Protein AF-A0A7S3YGK2-F1 (afdb_monomer_lite)

Organism: NCBI:txid91324

pLDDT: mean 82.35, std 17.39, range [35.22, 97.69]

InterPro domains:
  IPR025254 CCDC113/CCDC96, coiled-coil [PF13870] (159-250)
  IPR051885 Coiled-coil domain-containing protein involved in ciliogenesis [PTHR15654] (15-249)

Secondary structure (DSSP, 8-state):
----HHHHHHHHHHHHHHHHHHHHHHHHHHHHHHHHHHH--PPPPPP----------S--------SS--HHHHHHHHHHHHHHHHHHHHHHHHHHHHHHHHHHHHHHHHHHHHHHHHHHHHHHIIIIISS-EE--TTS--EE---HHHHHHHHHHHHHHHHHHHHHHHHHHHHHHHHHHHHHHHHHHHHHHHHSS-HHHHHHHHHHHHHHHHHHHHHHHHHHHHHHHHHHHHHHHHHHHHHHHHHHHHHHHT-

Radius of gyration: 48.41 Å; chains: 1; bounding box: 96×120×138 Å

Sequence (254 aa):
MSVTKDDFARYVWENEMLLRENAMLEAYLAREKEISAREGPTEPPPSTSHKSKRPGSRAQRRRAGSTTLTLEKKIFIAEKEIKAQNVHLAEIEEEYQSESINYKAMTGETEVRITEIKREAYEFKRSVLSKGFIWSKGGPATRKVPADAVIKYYDSKIKSKDMLVTKLQARNKVIAAQVAKMESQLNNKNHSEETLSPIDFRQLMIENESFSQTIDAKNKDLLKIKVSTTKMGQMLTDKRQLLVGLQDEAVSLR

Structure (mmCIF, N/CA/C/O backbone):
data_AF-A0A7S3YGK2-F1
#
_entry.id   AF-A0A7S3YGK2-F1
#
loop_
_atom_site.group_PDB
_atom_site.id
_atom_site.type_symbol
_atom_site.label_atom_id
_atom_site.label_alt_id
_atom_site.label_comp_id
_atom_site.label_asym_id
_atom_site.label_entity_id
_atom_site.label_seq_id
_atom_site.pdbx_PDB_ins_code
_atom_site.Cartn_x
_atom_site.Cartn_y
_atom_site.Cartn_z
_atom_site.occupancy
_atom_site.B_iso_or_equiv
_atom_site.auth_seq_id
_atom_site.auth_comp_id
_atom_site.auth_asym_id
_atom_site.auth_atom_id
_atom_site.pdbx_PDB_model_num
ATOM 1 N N . MET A 1 1 ? -6.558 68.993 16.818 1.00 47.91 1 MET A N 1
ATOM 2 C CA . MET A 1 1 ? -6.082 67.804 17.557 1.00 47.91 1 MET A CA 1
ATOM 3 C C . MET A 1 1 ? -4.976 67.168 16.731 1.00 47.91 1 MET A C 1
ATOM 5 O O . MET A 1 1 ? -5.273 66.643 15.668 1.00 47.91 1 MET A O 1
ATOM 9 N N . SER A 1 2 ? -3.711 67.326 17.127 1.00 57.00 2 SER A N 1
ATOM 10 C CA . SER A 1 2 ? -2.576 66.718 16.422 1.00 57.00 2 SER A CA 1
ATOM 11 C C . SER A 1 2 ? -2.455 65.259 16.853 1.00 57.00 2 SER A C 1
ATOM 13 O O . SER A 1 2 ? -2.088 64.996 17.995 1.00 57.00 2 SER A O 1
ATOM 15 N N . VAL A 1 3 ? -2.799 64.330 15.962 1.00 66.69 3 VAL A N 1
ATOM 16 C CA . VAL A 1 3 ? -2.540 62.898 16.157 1.00 66.69 3 VAL A CA 1
ATOM 17 C C . VAL A 1 3 ? -1.030 62.732 16.299 1.00 66.69 3 VAL A C 1
ATOM 19 O O . VAL A 1 3 ? -0.276 63.151 15.416 1.00 66.69 3 VAL A O 1
ATOM 22 N N . THR A 1 4 ? -0.574 62.212 17.436 1.00 82.19 4 THR A N 1
ATOM 23 C CA . THR A 1 4 ? 0.855 61.967 17.644 1.00 82.19 4 THR A CA 1
ATOM 24 C C . THR A 1 4 ? 1.296 60.774 16.789 1.00 82.19 4 THR A C 1
ATOM 26 O O . THR A 1 4 ? 0.473 59.951 16.384 1.00 82.19 4 THR A O 1
ATOM 29 N N . LYS A 1 5 ? 2.592 60.659 16.472 1.00 77.00 5 LYS A N 1
ATOM 30 C CA . LYS A 1 5 ? 3.105 59.498 15.713 1.00 77.00 5 LYS A CA 1
ATOM 31 C C . LYS A 1 5 ?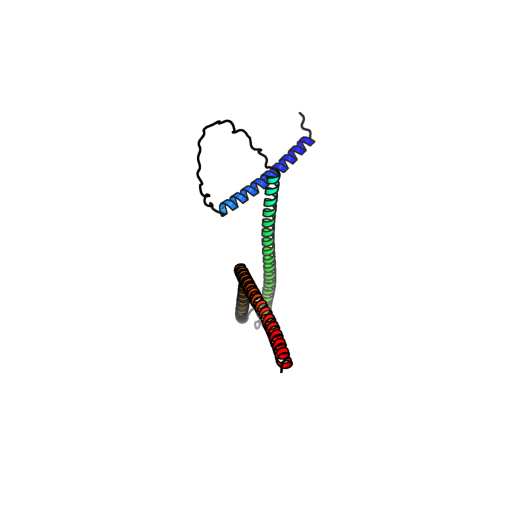 2.764 58.165 16.396 1.00 77.00 5 LYS A C 1
ATOM 33 O O . LYS A 1 5 ? 2.503 57.185 15.703 1.00 77.00 5 LYS A O 1
ATOM 38 N N . ASP A 1 6 ? 2.703 58.164 17.725 1.00 80.56 6 ASP A N 1
ATOM 39 C CA . ASP A 1 6 ? 2.358 56.992 18.530 1.00 80.56 6 ASP A CA 1
ATOM 40 C C . ASP A 1 6 ? 0.876 56.619 18.397 1.00 80.56 6 ASP A C 1
ATOM 42 O O . ASP A 1 6 ? 0.543 55.439 18.291 1.00 80.56 6 ASP A O 1
ATOM 46 N N . ASP A 1 7 ? -0.018 57.609 18.317 1.00 84.12 7 ASP A N 1
ATOM 47 C CA . ASP A 1 7 ? -1.442 57.366 18.061 1.00 84.12 7 ASP A CA 1
ATOM 48 C C . ASP A 1 7 ? -1.658 56.781 16.661 1.00 84.12 7 ASP A C 1
ATOM 50 O O . ASP A 1 7 ? -2.426 55.838 16.490 1.00 84.12 7 ASP A O 1
ATOM 54 N N . PHE A 1 8 ? -0.936 57.286 15.656 1.00 85.06 8 PHE A N 1
ATOM 55 C CA . PHE A 1 8 ? -1.007 56.746 14.298 1.00 85.06 8 PHE A CA 1
ATOM 56 C C . PHE A 1 8 ? -0.547 55.281 14.237 1.00 85.06 8 PHE A C 1
ATOM 58 O O . PHE A 1 8 ? -1.227 54.453 13.634 1.00 85.06 8 PHE A O 1
ATOM 65 N N . ALA A 1 9 ? 0.558 54.938 14.905 1.00 85.75 9 ALA A N 1
ATOM 66 C CA . ALA A 1 9 ? 1.043 53.560 14.977 1.00 85.75 9 ALA A CA 1
ATOM 67 C C . ALA A 1 9 ? 0.029 52.615 15.650 1.00 85.75 9 ALA A C 1
ATOM 69 O O . ALA A 1 9 ? -0.185 51.500 15.171 1.00 85.75 9 ALA A O 1
ATOM 70 N N . ARG A 1 10 ? -0.647 53.072 16.715 1.00 86.94 10 ARG A N 1
ATOM 71 C CA . ARG A 1 10 ? -1.725 52.312 17.372 1.00 86.94 10 ARG A CA 1
ATOM 72 C C . ARG A 1 10 ? -2.899 52.054 16.434 1.00 86.94 10 ARG A C 1
ATOM 74 O O . ARG A 1 10 ? -3.324 50.910 16.315 1.00 86.94 10 ARG A O 1
ATOM 81 N N . TYR A 1 11 ? -3.370 53.073 15.714 1.00 88.81 11 TYR A N 1
ATOM 82 C CA . TYR A 1 11 ? -4.470 52.902 14.761 1.00 88.81 11 TYR A CA 1
ATOM 83 C C . TYR A 1 11 ? -4.118 51.964 13.606 1.00 88.81 11 TYR A C 1
ATOM 85 O O . TYR A 1 11 ? -4.980 51.224 13.134 1.00 88.81 11 TYR A O 1
ATOM 93 N N . VAL A 1 12 ? -2.872 51.979 13.130 1.00 88.88 12 VAL A N 1
ATOM 94 C CA . VAL A 1 12 ? -2.418 51.040 12.092 1.00 88.88 12 VAL A CA 1
ATOM 95 C C . VAL A 1 12 ? -2.470 49.605 12.614 1.00 88.88 12 VAL A C 1
ATOM 97 O O . VAL A 1 12 ? -3.031 48.740 11.945 1.00 88.88 12 VAL A O 1
ATOM 100 N N . TRP A 1 13 ? -1.965 49.365 13.826 1.00 90.50 13 TRP A N 1
ATOM 101 C CA . TRP A 1 13 ? -1.995 48.043 14.450 1.00 90.50 13 TRP A CA 1
ATOM 102 C C . TRP A 1 13 ? -3.425 47.549 14.716 1.00 90.50 13 TRP A C 1
ATOM 104 O O . TRP A 1 13 ? -3.757 46.410 14.396 1.00 90.50 13 TRP A O 1
ATOM 114 N N . GLU A 1 14 ? -4.302 48.408 15.240 1.00 87.94 14 GLU A N 1
ATOM 115 C CA . GLU A 1 14 ? -5.713 48.068 15.464 1.00 87.94 14 GLU A CA 1
ATOM 116 C C . GLU A 1 14 ? -6.435 47.727 14.156 1.00 87.94 14 GLU A C 1
ATOM 118 O O . GLU A 1 14 ? -7.178 46.747 14.101 1.00 87.94 14 GLU A O 1
ATOM 123 N N . ASN A 1 15 ? -6.183 48.483 13.083 1.00 88.06 15 ASN A N 1
ATOM 124 C CA . ASN A 1 15 ? -6.738 48.174 11.766 1.00 88.06 15 ASN A CA 1
ATOM 125 C C . ASN A 1 15 ? -6.218 46.840 11.225 1.00 88.06 15 ASN A C 1
ATOM 127 O O . ASN A 1 15 ? -6.995 46.061 10.681 1.00 88.06 15 ASN A O 1
ATOM 131 N N . GLU A 1 16 ? -4.931 46.542 11.393 1.00 90.69 16 GLU A N 1
ATOM 132 C CA . GLU A 1 16 ? -4.354 45.261 10.978 1.00 90.69 16 GLU A CA 1
ATOM 133 C C . GLU A 1 16 ? -4.982 44.083 11.741 1.00 90.69 16 GLU A C 1
ATOM 135 O O . GLU A 1 16 ? -5.315 43.054 11.150 1.00 90.69 16 GLU A O 1
ATOM 140 N N . MET A 1 17 ? -5.207 44.243 13.046 1.00 84.06 17 MET A N 1
ATOM 141 C CA . MET A 1 17 ? -5.876 43.236 13.870 1.00 84.06 17 MET A CA 1
ATOM 142 C C . MET A 1 17 ? -7.340 43.038 13.468 1.00 84.06 17 MET A C 1
ATOM 144 O O . MET A 1 17 ? -7.786 41.897 13.353 1.00 84.06 17 MET A O 1
ATOM 148 N N . LEU A 1 18 ? -8.071 44.120 13.190 1.00 85.38 18 LEU A N 1
ATOM 149 C CA . LEU A 1 18 ? -9.447 44.049 12.690 1.00 85.38 18 LEU A CA 1
ATOM 150 C C . LEU A 1 18 ? -9.525 43.383 11.313 1.00 85.38 18 LEU A C 1
ATOM 152 O O . LEU A 1 18 ? -10.440 42.604 11.065 1.00 85.38 18 LEU A O 1
ATOM 156 N N . LEU A 1 19 ? -8.560 43.642 10.429 1.00 87.62 19 LEU A N 1
ATOM 157 C CA . LEU A 1 19 ? -8.478 42.975 9.129 1.00 87.62 19 LEU A CA 1
ATOM 158 C C . LEU A 1 19 ? -8.253 41.469 9.283 1.00 87.62 19 LEU A C 1
ATOM 160 O O . LEU A 1 19 ? -8.935 40.688 8.623 1.00 87.62 19 LEU A O 1
ATOM 164 N N . ARG A 1 20 ? -7.350 41.051 10.181 1.00 85.62 20 ARG A N 1
ATOM 165 C CA . ARG A 1 20 ? -7.145 39.627 10.494 1.00 85.62 2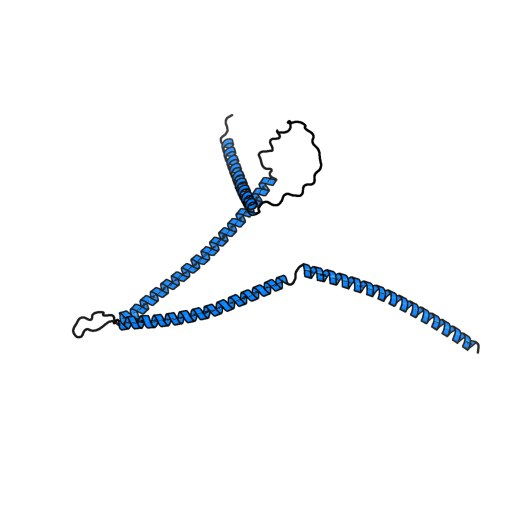0 ARG A CA 1
ATOM 166 C C . ARG A 1 20 ? -8.405 38.978 11.063 1.00 85.62 20 ARG A C 1
ATOM 168 O O . ARG A 1 20 ? -8.750 37.870 10.663 1.00 85.62 20 ARG A O 1
ATOM 175 N N . GLU A 1 21 ? -9.094 39.662 11.973 1.00 84.50 21 GLU A N 1
ATOM 176 C CA . GLU A 1 21 ? -10.343 39.174 12.563 1.00 84.50 21 GLU A CA 1
ATOM 177 C C . GLU A 1 21 ? -11.449 39.025 11.507 1.00 84.50 21 GLU A C 1
ATOM 179 O O . GLU A 1 21 ? -12.113 37.990 11.450 1.00 84.50 21 GLU A O 1
ATOM 184 N N . ASN A 1 22 ? -11.611 40.021 10.633 1.00 87.50 22 ASN A N 1
ATOM 185 C CA . ASN A 1 22 ? -12.587 39.974 9.547 1.00 87.50 22 ASN A CA 1
ATOM 186 C C . ASN A 1 22 ? -12.273 38.848 8.558 1.00 87.50 22 ASN A C 1
ATOM 188 O O . ASN A 1 22 ? -13.175 38.100 8.202 1.00 87.50 22 ASN A O 1
ATOM 192 N N . ALA A 1 23 ? -11.005 38.666 8.179 1.00 87.44 23 ALA A N 1
ATOM 193 C CA . ALA A 1 23 ? -10.595 37.574 7.298 1.00 87.44 23 ALA A CA 1
ATOM 194 C C . ALA A 1 23 ? -10.901 36.194 7.907 1.00 87.44 23 ALA A C 1
ATOM 196 O O . ALA A 1 23 ? -11.393 35.301 7.219 1.00 87.44 23 ALA A O 1
ATOM 197 N N . MET A 1 24 ? -10.663 36.027 9.212 1.00 86.06 24 MET A N 1
ATOM 198 C CA . MET A 1 24 ? -10.992 34.799 9.940 1.00 86.06 24 MET A CA 1
ATOM 199 C C . MET A 1 24 ? -12.504 34.532 9.953 1.00 86.06 24 MET A C 1
ATOM 201 O O . MET A 1 24 ? -12.944 33.410 9.705 1.00 86.06 24 MET A O 1
ATOM 205 N N . LEU A 1 25 ? -13.308 35.566 10.210 1.00 86.00 25 LEU A N 1
ATOM 206 C CA . LEU A 1 25 ? -14.766 35.475 10.181 1.00 86.00 25 LEU A CA 1
ATOM 207 C C . LEU A 1 25 ? -15.290 35.159 8.773 1.00 86.00 25 LEU A C 1
ATOM 209 O O . LEU A 1 25 ? -16.189 34.334 8.625 1.00 86.00 25 LEU A O 1
ATOM 213 N N . GLU A 1 26 ? -14.739 35.788 7.739 1.00 87.62 26 GLU A N 1
ATOM 214 C CA . GLU A 1 26 ? -15.100 35.524 6.345 1.00 87.62 26 GLU A CA 1
ATOM 215 C C . GLU A 1 26 ? -14.786 34.078 5.947 1.00 87.62 26 GLU A C 1
ATOM 217 O O . GLU A 1 26 ? -15.651 33.405 5.383 1.00 87.62 26 GLU A O 1
ATOM 222 N N . ALA A 1 27 ? -13.600 33.568 6.300 1.00 85.44 27 ALA A N 1
ATOM 223 C CA . ALA A 1 27 ? -13.209 32.179 6.053 1.00 85.44 27 ALA A CA 1
ATOM 224 C C . ALA A 1 27 ? -14.141 31.186 6.765 1.00 85.44 27 ALA A C 1
ATOM 226 O O . ALA A 1 27 ? -14.593 30.203 6.171 1.00 85.44 27 ALA A O 1
ATOM 227 N N . TYR A 1 28 ? -14.492 31.479 8.017 1.00 86.50 28 TYR A N 1
ATOM 228 C CA . TYR A 1 28 ? -15.448 30.697 8.788 1.00 86.50 28 TYR A CA 1
ATOM 229 C C . TYR A 1 28 ? -16.832 30.658 8.130 1.00 86.50 28 TYR A C 1
ATOM 231 O O . TYR A 1 28 ? -17.390 29.580 7.922 1.00 86.50 28 TYR A O 1
ATOM 239 N N . LEU A 1 29 ? -17.378 31.822 7.763 1.00 86.94 29 LEU A N 1
ATOM 240 C CA . LEU A 1 29 ? -18.698 31.929 7.137 1.00 86.94 29 LEU A CA 1
ATOM 241 C C . LEU A 1 29 ? -18.732 31.265 5.757 1.00 86.94 29 LEU A C 1
ATOM 243 O O . LEU A 1 29 ? -19.733 30.642 5.404 1.00 86.94 29 LEU A O 1
ATOM 247 N N . ALA A 1 30 ? -17.650 31.369 4.982 1.00 87.06 30 ALA A N 1
ATOM 248 C CA . ALA A 1 30 ? -17.515 30.676 3.706 1.00 87.06 30 ALA A CA 1
ATOM 249 C C . ALA A 1 30 ? -17.580 29.152 3.893 1.00 87.06 30 ALA A C 1
ATOM 251 O O . ALA A 1 30 ? -18.349 28.487 3.195 1.00 87.06 30 ALA A O 1
ATOM 252 N N . ARG A 1 31 ? -16.861 28.613 4.888 1.00 83.50 31 ARG A N 1
ATOM 253 C CA . ARG A 1 31 ? -16.908 27.187 5.242 1.00 83.50 31 ARG A CA 1
ATOM 254 C C . ARG A 1 31 ? -18.280 26.747 5.740 1.00 83.50 31 ARG A C 1
ATOM 256 O O . ARG A 1 31 ? -18.771 25.708 5.319 1.00 83.50 31 ARG A O 1
ATOM 263 N N . GLU A 1 32 ? -18.931 27.521 6.606 1.00 82.81 32 GLU A N 1
ATOM 264 C CA . GLU A 1 32 ? -20.285 27.190 7.071 1.00 82.81 32 GLU A CA 1
ATOM 265 C C . GLU A 1 32 ? -21.307 27.191 5.942 1.00 82.81 32 GLU A C 1
ATOM 267 O O . GLU A 1 32 ? -22.176 26.323 5.893 1.00 82.81 32 GLU A O 1
ATOM 272 N N . LYS A 1 33 ? -21.184 28.134 5.007 1.00 84.25 33 LYS A N 1
ATOM 273 C CA . LYS A 1 33 ? -22.018 28.167 3.810 1.00 84.25 33 LYS A CA 1
ATOM 274 C C . LYS A 1 33 ? -21.792 26.932 2.938 1.00 84.25 33 LYS A C 1
ATOM 276 O O . LYS A 1 33 ? -22.759 26.401 2.401 1.00 84.25 33 LYS A O 1
ATOM 281 N N . GLU A 1 34 ? -20.552 26.463 2.811 1.00 79.44 34 GLU A N 1
ATOM 282 C CA . GLU A 1 34 ? -20.236 25.229 2.084 1.00 79.44 34 GLU A CA 1
ATOM 283 C C . GLU A 1 34 ? -20.804 23.985 2.785 1.00 79.44 34 GLU A C 1
ATOM 285 O O . GLU A 1 34 ? -21.425 23.146 2.134 1.00 79.44 34 GLU A O 1
ATOM 290 N N . ILE A 1 35 ? -20.670 23.890 4.111 1.00 76.56 35 ILE A N 1
ATOM 291 C CA . ILE A 1 35 ? -21.230 22.790 4.913 1.00 76.56 35 ILE A CA 1
ATOM 292 C C . ILE A 1 35 ? -22.761 22.770 4.797 1.00 76.56 35 ILE A C 1
ATOM 294 O O . ILE A 1 35 ? -23.345 21.741 4.468 1.00 76.56 35 ILE A O 1
ATOM 298 N N . SER A 1 36 ? -23.413 23.924 4.961 1.00 74.62 36 SER A N 1
ATOM 299 C CA . SER A 1 36 ? -24.867 24.053 4.819 1.00 74.62 36 SER A CA 1
ATOM 300 C C . SER A 1 36 ? -25.353 23.754 3.396 1.00 74.62 36 SER A C 1
ATOM 302 O O . SER A 1 36 ? -26.460 23.246 3.227 1.00 74.62 36 SER A O 1
ATOM 304 N N . ALA A 1 37 ? -24.542 24.033 2.370 1.00 75.31 37 ALA A N 1
ATOM 305 C CA . ALA A 1 37 ? -24.851 23.667 0.990 1.00 75.31 37 ALA A CA 1
ATOM 306 C C . ALA A 1 37 ? -24.716 22.155 0.733 1.00 75.31 37 ALA A C 1
ATOM 308 O O . ALA A 1 37 ? -25.448 21.621 -0.099 1.00 75.31 37 ALA A O 1
ATOM 309 N N . ARG A 1 38 ? -23.814 21.461 1.445 1.00 68.81 38 ARG A N 1
ATOM 310 C CA . ARG A 1 38 ? -23.649 20.000 1.364 1.00 68.81 38 ARG A CA 1
ATOM 311 C C . ARG A 1 38 ? -24.752 19.226 2.098 1.00 68.81 38 ARG A C 1
ATOM 313 O O . ARG A 1 38 ? -25.081 18.129 1.663 1.00 68.81 38 ARG A O 1
ATOM 320 N N . GLU A 1 39 ? -25.336 19.778 3.163 1.00 62.62 39 GLU A N 1
ATOM 321 C CA . GLU A 1 39 ? -26.336 19.074 3.992 1.00 62.62 39 GLU A CA 1
ATOM 322 C C . GLU A 1 39 ? -27.787 19.126 3.467 1.00 62.62 39 GLU A C 1
ATOM 324 O O . GLU A 1 39 ? -28.631 18.372 3.946 1.00 62.62 39 GLU A O 1
ATOM 329 N N . GLY A 1 40 ? -28.100 19.931 2.444 1.00 50.72 40 GLY A N 1
ATOM 330 C CA . GLY A 1 40 ? -29.462 20.040 1.895 1.00 50.72 40 GLY A CA 1
ATOM 331 C C . GLY A 1 40 ? -30.495 20.617 2.890 1.00 50.72 40 GLY A C 1
ATOM 332 O O . GLY A 1 40 ? -30.215 20.781 4.077 1.00 50.72 40 GLY A O 1
ATOM 333 N N . PRO A 1 41 ? -31.705 21.003 2.439 1.00 53.00 41 PRO A N 1
ATOM 334 C CA . PRO A 1 41 ? -32.703 21.587 3.331 1.00 53.00 41 PRO A CA 1
ATOM 335 C C . PRO A 1 41 ? -33.271 20.510 4.264 1.00 53.00 41 PRO A C 1
ATOM 337 O O . PRO A 1 41 ? -34.028 19.642 3.838 1.00 53.00 41 PRO A O 1
ATOM 340 N N . THR A 1 42 ? -32.925 20.585 5.548 1.00 53.91 42 THR A N 1
ATOM 341 C CA . THR A 1 42 ? -33.598 19.830 6.608 1.00 53.91 42 THR A CA 1
ATOM 342 C C . THR A 1 42 ? -35.038 20.332 6.773 1.00 53.91 42 THR A C 1
ATOM 344 O O . THR A 1 42 ? -35.301 21.537 6.748 1.00 53.91 42 THR A O 1
ATOM 347 N N . GLU A 1 43 ? -35.987 19.393 6.871 1.00 48.41 43 GLU A N 1
ATOM 348 C CA . GLU A 1 43 ? -37.428 19.658 6.967 1.00 48.41 43 GLU A CA 1
ATOM 349 C C . GLU A 1 43 ? -37.781 20.630 8.110 1.00 48.41 43 GLU A C 1
ATOM 351 O O . GLU A 1 43 ? -37.163 20.596 9.180 1.00 48.41 43 GLU A O 1
ATOM 356 N N . PRO A 1 44 ? -38.796 21.496 7.923 1.00 49.38 44 PRO A N 1
ATOM 357 C CA . PRO A 1 44 ? -39.192 22.450 8.947 1.00 49.38 44 PRO A CA 1
ATOM 358 C C . PRO A 1 44 ? -39.797 21.734 10.172 1.00 49.38 44 PRO A C 1
ATOM 360 O O . PRO A 1 44 ? -40.569 20.785 10.014 1.00 49.38 44 PRO A O 1
ATOM 363 N N . PRO A 1 45 ? -39.514 22.206 11.401 1.00 49.22 45 PRO A N 1
ATOM 364 C CA . PRO A 1 45 ? -40.066 21.618 12.618 1.00 49.22 45 PRO A CA 1
ATOM 365 C C . PRO A 1 45 ? -41.597 21.777 12.685 1.00 49.22 45 PRO A C 1
ATOM 367 O O . PRO A 1 45 ? -42.151 22.735 12.130 1.00 49.22 45 PRO A O 1
ATOM 370 N N . PRO A 1 46 ? -42.303 20.868 13.385 1.00 38.28 46 PRO A N 1
ATOM 371 C CA . PRO A 1 46 ? -43.757 20.837 13.395 1.00 38.28 46 PRO A CA 1
ATOM 372 C C . PRO A 1 46 ? -44.333 22.083 14.069 1.00 38.28 46 PRO A C 1
ATOM 374 O O . PRO A 1 46 ? -43.927 22.494 15.158 1.00 38.28 46 PRO A O 1
ATOM 377 N N . SER A 1 47 ? -45.326 22.678 13.408 1.00 43.62 47 SER A N 1
ATOM 378 C CA . SER A 1 47 ? -46.054 23.833 13.917 1.00 43.62 47 SER A CA 1
ATOM 379 C C . SER A 1 47 ? -46.928 23.431 15.107 1.00 43.62 47 SER A C 1
ATOM 381 O O . SER A 1 47 ? -47.842 22.618 14.957 1.00 43.62 47 SER A O 1
ATOM 383 N N . THR A 1 48 ? -46.735 24.067 16.259 1.00 37.94 48 THR A N 1
ATOM 384 C CA . THR A 1 48 ? -47.761 24.132 17.305 1.00 37.94 48 THR A CA 1
ATOM 385 C C . THR A 1 48 ? -48.276 25.560 17.381 1.00 37.94 48 THR A C 1
ATOM 387 O O . THR A 1 48 ? -47.613 26.472 17.874 1.00 37.94 48 THR A O 1
ATOM 390 N N . SER A 1 49 ? -49.466 25.765 16.830 1.00 41.97 49 SER A N 1
ATOM 391 C CA . SER A 1 49 ? -50.220 27.011 16.900 1.00 41.97 49 SER A CA 1
ATOM 392 C C . SER A 1 49 ? -50.596 27.361 18.341 1.00 41.97 49 SER A C 1
ATOM 394 O O . SER A 1 49 ? -51.138 26.492 19.007 1.00 41.97 49 SER A O 1
ATOM 396 N N . HIS A 1 50 ? -50.467 28.628 18.764 1.00 37.12 50 HIS A N 1
ATOM 397 C CA . HIS A 1 50 ? -51.516 29.346 19.513 1.00 37.12 50 HIS A CA 1
ATOM 398 C C . HIS A 1 50 ? -51.307 30.883 19.511 1.00 37.12 50 HIS A C 1
ATOM 400 O O . HIS A 1 50 ? -50.370 31.421 20.084 1.00 37.12 50 HIS A O 1
ATOM 406 N N . LYS A 1 51 ? -52.239 31.560 18.820 1.00 41.12 51 LYS A N 1
ATOM 407 C CA . LYS A 1 51 ? -52.852 32.895 19.022 1.00 41.12 51 LYS A CA 1
ATOM 408 C C . LYS A 1 51 ? -52.123 33.946 19.896 1.00 41.12 51 LYS A C 1
ATOM 410 O O . LYS A 1 51 ? -52.104 33.838 21.111 1.00 41.12 51 LYS A O 1
ATOM 415 N N . SER A 1 52 ? -51.850 35.129 19.333 1.00 35.22 52 SER A N 1
ATOM 416 C CA . SER A 1 52 ? -52.772 36.289 19.388 1.00 35.22 52 SER A CA 1
ATOM 417 C C . SER A 1 52 ? -52.177 37.516 18.677 1.00 35.22 52 SER A C 1
ATOM 419 O O . SER A 1 52 ? -50.987 37.803 18.764 1.00 35.22 52 SER A O 1
ATOM 421 N N . LYS A 1 53 ? -53.023 38.240 17.936 1.00 44.00 53 LYS A N 1
ATOM 422 C CA . LYS A 1 53 ? -52.705 39.536 17.324 1.00 44.00 53 LYS A CA 1
ATOM 423 C C . LYS A 1 53 ? -52.894 40.643 18.366 1.00 44.00 53 LYS A C 1
ATOM 425 O O . LYS A 1 53 ? -53.985 40.759 18.918 1.00 44.00 53 LYS A O 1
ATOM 430 N N . ARG A 1 54 ? -51.904 41.524 18.538 1.00 41.22 54 ARG A N 1
ATOM 431 C CA . ARG A 1 54 ? -52.113 42.916 18.983 1.00 41.22 54 ARG A CA 1
ATOM 432 C C . ARG A 1 54 ? -51.235 43.846 18.133 1.00 41.22 54 ARG A C 1
ATOM 434 O O . ARG A 1 54 ? -50.046 43.567 18.003 1.00 41.22 54 ARG A O 1
ATOM 441 N N . PRO A 1 55 ? -51.785 44.918 17.537 1.00 45.19 55 PRO A N 1
ATOM 442 C CA . PRO A 1 55 ? -51.002 45.911 16.817 1.00 45.19 55 PRO A CA 1
ATOM 443 C C . PRO A 1 55 ? -50.544 46.986 17.810 1.00 45.19 55 PRO A C 1
ATOM 445 O O . PRO A 1 55 ? -51.362 47.574 18.513 1.00 45.19 55 PRO A O 1
ATOM 448 N N . GLY A 1 56 ? -49.242 47.239 17.905 1.00 36.81 56 GLY A N 1
ATOM 449 C CA . GLY A 1 56 ? -48.726 48.229 18.845 1.00 36.81 56 GLY A CA 1
ATOM 450 C C . GLY A 1 56 ? -47.265 48.575 18.594 1.00 36.81 56 GLY A C 1
ATOM 451 O O . GLY A 1 56 ? -46.409 47.705 18.623 1.00 36.81 56 GLY A O 1
ATOM 452 N N . SER A 1 57 ? -47.047 49.862 18.331 1.00 43.16 57 SER A N 1
ATOM 453 C CA . SER A 1 57 ? -45.796 50.628 18.354 1.00 43.16 57 SER A CA 1
ATOM 454 C C . SER A 1 57 ? -44.612 50.154 17.490 1.00 43.16 57 SER A C 1
ATOM 456 O O . SER A 1 57 ? -43.685 49.449 17.881 1.00 43.16 57 SER A O 1
ATOM 458 N N . ARG A 1 58 ? -44.556 50.780 16.311 1.00 45.03 58 ARG A N 1
ATOM 459 C CA . ARG A 1 58 ? -43.363 51.071 15.503 1.00 45.03 58 ARG A CA 1
ATOM 460 C C . ARG A 1 58 ? -42.391 52.002 16.257 1.00 45.03 58 ARG A C 1
ATOM 462 O O . ARG A 1 58 ? -42.089 53.095 15.794 1.00 45.03 58 ARG A O 1
ATOM 469 N N . ALA A 1 59 ? -41.931 51.596 17.437 1.00 44.72 59 ALA A N 1
ATOM 470 C CA . ALA A 1 59 ? -41.043 52.392 18.283 1.00 44.72 59 ALA A CA 1
ATOM 471 C C . ALA A 1 59 ? -40.065 51.520 19.083 1.00 44.72 59 ALA A C 1
ATOM 473 O O . ALA A 1 59 ? -39.784 51.793 20.239 1.00 44.72 59 ALA A O 1
ATOM 474 N N . GLN A 1 60 ? -39.521 50.462 18.477 1.00 46.50 60 GLN A N 1
ATOM 475 C CA . GLN A 1 60 ? -38.365 49.766 19.053 1.00 46.50 60 GLN A CA 1
ATOM 476 C C . GLN A 1 60 ? -37.526 49.090 17.970 1.00 46.50 60 GLN A C 1
ATOM 478 O O . GLN A 1 60 ? -37.226 47.905 18.011 1.00 46.50 60 GLN A O 1
ATOM 483 N N . ARG A 1 61 ? -37.151 49.863 16.949 1.00 44.59 61 ARG A N 1
ATOM 484 C CA . ARG A 1 61 ? -36.240 49.412 15.890 1.00 44.59 61 ARG A CA 1
ATOM 485 C C . ARG A 1 61 ? -34.997 50.295 15.835 1.00 44.59 61 ARG A C 1
ATOM 487 O O . ARG A 1 61 ? -34.584 50.723 14.771 1.00 44.59 61 ARG A O 1
ATOM 494 N N . ARG A 1 62 ? -34.442 50.619 17.008 1.00 46.66 62 ARG A N 1
ATOM 495 C CA . ARG A 1 62 ? -33.117 51.242 17.181 1.00 46.66 62 ARG A CA 1
ATOM 496 C C . ARG A 1 62 ? -32.476 50.768 18.489 1.00 46.66 62 ARG A C 1
ATOM 498 O O . ARG A 1 62 ? -32.164 51.556 19.368 1.00 46.66 62 ARG A O 1
ATOM 505 N N . ARG A 1 63 ? -32.275 49.460 18.622 1.00 45.41 63 ARG A N 1
ATOM 506 C CA . ARG A 1 63 ? -31.044 48.979 19.251 1.00 45.41 63 ARG A CA 1
ATOM 507 C C . ARG A 1 63 ? -30.193 48.511 18.091 1.00 45.41 63 ARG A C 1
ATOM 509 O O . ARG A 1 63 ? -30.442 47.442 17.545 1.00 45.41 63 ARG A O 1
ATOM 516 N N . ALA A 1 64 ? -29.301 49.388 17.638 1.00 43.12 64 ALA A N 1
ATOM 517 C CA . ALA A 1 64 ? -28.162 48.961 16.850 1.00 43.12 64 ALA A CA 1
ATOM 518 C C . ALA A 1 64 ? -27.486 47.876 17.692 1.00 43.12 64 ALA A C 1
ATOM 520 O O . ALA A 1 64 ? -26.929 48.167 18.749 1.00 43.12 64 ALA A O 1
ATOM 521 N N . GLY A 1 65 ? -27.699 46.616 17.312 1.00 47.12 65 GLY A N 1
ATOM 522 C CA . GLY A 1 65 ? -26.935 45.519 17.871 1.00 47.12 65 GLY A CA 1
ATOM 523 C C . GLY A 1 65 ? -25.474 45.863 17.643 1.00 47.12 65 GLY A C 1
ATOM 524 O O . GLY A 1 65 ? -25.124 46.300 16.548 1.00 47.12 65 GLY A O 1
ATOM 525 N N . SER A 1 66 ? -24.675 45.756 18.701 1.00 49.91 66 SER A N 1
ATOM 526 C CA . SER A 1 66 ? -23.220 45.835 18.653 1.00 49.91 66 SER A CA 1
ATOM 527 C C . SER A 1 66 ? -22.712 45.241 17.337 1.00 49.91 66 SER A C 1
ATOM 529 O O . SER A 1 66 ? -22.890 44.048 17.098 1.00 49.91 66 SER A O 1
ATOM 531 N N . THR A 1 67 ? -22.136 46.069 16.465 1.00 60.31 67 THR A N 1
ATOM 532 C CA . THR A 1 67 ? -21.512 45.630 15.204 1.00 60.31 67 THR A CA 1
ATOM 533 C C . THR A 1 67 ? -20.252 44.799 15.452 1.00 60.31 67 THR A C 1
ATOM 535 O O . THR A 1 67 ? -19.654 44.290 14.512 1.00 60.31 67 THR A O 1
ATOM 538 N N . THR A 1 68 ? -19.852 44.650 16.714 1.00 65.19 68 THR A N 1
ATOM 539 C CA . THR A 1 68 ? -18.730 43.841 17.170 1.00 65.19 68 THR A CA 1
ATOM 540 C C . THR A 1 68 ? -19.216 42.548 17.824 1.00 65.19 68 THR A C 1
ATOM 542 O O . THR A 1 68 ? -20.116 42.548 18.672 1.00 65.19 68 THR A O 1
ATOM 545 N N . LEU A 1 69 ? -18.600 41.433 17.419 1.00 73.50 69 LEU A N 1
ATOM 546 C CA . LEU A 1 69 ? -18.768 40.110 18.021 1.00 73.50 69 LEU A CA 1
ATOM 547 C C . LEU A 1 69 ? -18.367 40.132 19.503 1.00 73.50 69 LEU A C 1
ATOM 549 O O . LEU A 1 69 ? -17.400 40.791 19.889 1.00 73.50 69 LEU A O 1
ATOM 553 N N . THR A 1 70 ? -19.097 39.385 20.336 1.00 83.06 70 THR A N 1
ATOM 554 C CA . THR A 1 70 ? -18.711 39.162 21.736 1.00 83.06 70 THR A CA 1
ATOM 555 C C . THR A 1 70 ? -17.420 38.347 21.799 1.00 83.06 70 THR A C 1
ATOM 557 O O . THR A 1 70 ? -17.166 37.525 20.920 1.00 83.06 70 THR A O 1
ATOM 560 N N . LEU A 1 71 ? -16.612 38.548 22.846 1.00 80.31 71 LEU A N 1
ATOM 561 C CA . LEU A 1 71 ? -15.323 37.861 23.010 1.00 80.31 71 LEU A CA 1
ATOM 562 C C . LEU A 1 71 ? -15.463 36.331 22.925 1.00 80.31 71 LEU A C 1
ATOM 564 O O . LEU A 1 71 ? -14.680 35.686 22.240 1.00 80.31 71 LEU A O 1
ATOM 568 N N . GLU A 1 72 ? -16.515 35.771 23.524 1.00 83.69 72 GLU A N 1
ATOM 569 C CA . GLU A 1 72 ? -16.841 34.340 23.440 1.00 83.69 72 GLU A CA 1
ATOM 570 C C . GLU A 1 72 ? -17.038 33.859 21.996 1.00 83.69 72 GLU A C 1
ATOM 572 O O . GLU A 1 72 ? -16.528 32.810 21.615 1.00 83.69 72 GLU A O 1
ATOM 577 N N . LYS A 1 73 ? -17.729 34.646 21.158 1.00 82.75 73 LYS A N 1
ATOM 578 C CA . LYS A 1 73 ? -17.941 34.300 19.745 1.00 82.75 73 LYS A CA 1
ATOM 579 C C . LYS A 1 73 ? -16.646 34.388 18.944 1.00 82.75 73 LYS A C 1
ATOM 581 O O . LYS A 1 73 ? -16.426 33.550 18.079 1.00 82.75 73 LYS A O 1
ATOM 586 N N . LYS A 1 74 ? -15.789 35.370 19.241 1.00 84.56 74 LYS A N 1
ATOM 587 C CA . LYS A 1 74 ? -14.466 35.493 18.608 1.00 84.56 74 LYS A CA 1
ATOM 588 C C . LYS A 1 74 ? -13.584 34.287 18.934 1.00 84.56 74 LYS A C 1
ATOM 590 O O . LYS A 1 74 ? -12.993 33.715 18.027 1.00 84.56 74 LYS A O 1
ATOM 595 N N . ILE A 1 75 ? -13.549 33.873 20.204 1.00 86.75 75 ILE A N 1
ATOM 596 C CA . ILE A 1 75 ? -12.810 32.682 20.651 1.00 86.75 75 ILE A CA 1
ATOM 597 C C . ILE A 1 75 ? -13.352 31.430 19.956 1.00 86.75 75 ILE A C 1
ATOM 599 O O . ILE A 1 75 ? -12.577 30.666 19.394 1.00 86.75 75 ILE A O 1
ATOM 603 N N . PHE A 1 76 ? -14.674 31.259 19.904 1.00 88.31 76 PHE A N 1
ATOM 604 C CA . PHE A 1 76 ? -15.295 30.118 19.231 1.00 88.31 76 PHE A CA 1
ATOM 605 C C . PHE A 1 76 ? -14.948 30.034 17.734 1.00 88.31 76 PHE A C 1
ATOM 607 O O . PHE A 1 76 ? -14.610 28.960 17.233 1.00 88.31 76 PHE A O 1
ATOM 614 N N . ILE A 1 77 ? -15.007 31.163 17.018 1.00 87.88 77 ILE A N 1
ATOM 615 C CA . ILE A 1 77 ? -14.618 31.232 15.602 1.00 87.88 77 ILE A CA 1
ATOM 616 C C . ILE A 1 77 ? -13.136 30.885 15.447 1.00 87.88 77 ILE A C 1
ATOM 618 O O . ILE A 1 77 ? -12.799 30.059 14.602 1.00 87.88 77 ILE A O 1
ATOM 622 N N . ALA A 1 78 ? -12.270 31.451 16.292 1.00 87.81 78 ALA A N 1
ATOM 623 C CA . ALA A 1 78 ? -10.838 31.179 16.261 1.00 87.81 78 ALA A CA 1
ATOM 624 C C . ALA A 1 78 ? -10.524 29.698 16.510 1.00 87.81 78 ALA A C 1
ATOM 626 O O . ALA A 1 78 ? -9.752 29.105 15.766 1.00 87.81 78 ALA A O 1
ATOM 627 N N . GLU A 1 79 ? -11.157 29.063 17.497 1.00 88.88 79 GLU A N 1
ATOM 628 C CA . GLU A 1 79 ? -10.970 27.636 17.772 1.00 88.88 79 GLU A CA 1
ATOM 629 C C . GLU A 1 79 ? -11.421 26.751 16.605 1.00 88.88 79 GLU A C 1
ATOM 631 O O . GLU A 1 79 ? -10.737 25.783 16.261 1.00 88.88 79 GLU A O 1
ATOM 636 N N . LYS A 1 80 ? -12.569 27.060 15.989 1.00 89.38 80 LYS A N 1
ATOM 637 C CA . LYS A 1 80 ? -13.078 26.300 14.838 1.00 89.38 80 LYS A CA 1
ATOM 638 C C . LYS A 1 80 ? -12.195 26.501 13.604 1.00 89.38 80 LYS A C 1
ATOM 640 O O . LYS A 1 80 ? -11.923 25.528 12.904 1.00 89.38 80 LYS A O 1
ATOM 645 N N . GLU A 1 81 ? -11.697 27.712 13.376 1.00 87.81 81 GLU A N 1
ATOM 646 C CA . GLU A 1 81 ? -10.784 28.013 12.273 1.00 87.81 81 GLU A CA 1
ATOM 647 C C . GLU A 1 81 ? -9.409 27.358 12.469 1.00 87.81 81 GLU A C 1
ATOM 649 O O . GLU A 1 81 ? -8.900 26.745 11.538 1.00 87.81 81 GLU A O 1
ATOM 654 N N . ILE A 1 82 ? -8.849 27.376 13.685 1.00 91.50 82 ILE A N 1
ATOM 655 C CA . ILE A 1 82 ? -7.604 26.659 14.013 1.00 91.50 82 ILE A CA 1
ATOM 656 C C . ILE A 1 82 ? -7.767 25.161 13.752 1.00 91.50 82 ILE A C 1
ATOM 658 O O . ILE A 1 82 ? -6.906 24.543 13.131 1.00 91.50 82 ILE A O 1
ATOM 662 N N . LYS A 1 83 ? -8.882 24.560 14.187 1.00 91.31 83 LYS A N 1
ATOM 663 C CA . LYS A 1 83 ? -9.164 23.144 13.911 1.00 91.31 83 LYS A CA 1
ATOM 664 C C . LYS A 1 83 ? -9.241 22.870 12.411 1.00 91.31 83 LYS A C 1
ATOM 666 O O . LYS A 1 83 ? -8.633 21.911 11.951 1.00 91.31 83 LYS A O 1
ATOM 671 N N . ALA A 1 84 ? -9.944 23.712 11.654 1.00 89.25 84 ALA A N 1
ATOM 672 C CA . ALA A 1 84 ? -10.065 23.557 10.207 1.00 89.25 84 ALA A CA 1
ATOM 673 C C . ALA A 1 84 ? -8.711 23.701 9.491 1.00 89.25 84 ALA A C 1
ATOM 675 O O . ALA A 1 84 ? -8.411 22.929 8.585 1.00 89.25 84 ALA A O 1
ATOM 676 N N . GLN A 1 85 ? -7.876 24.650 9.919 1.00 90.50 85 GLN A N 1
ATOM 677 C CA . GLN A 1 85 ? -6.524 24.827 9.390 1.00 90.50 85 GLN A CA 1
ATOM 678 C C . GLN A 1 85 ? -5.619 23.645 9.731 1.00 90.50 85 GLN A C 1
ATOM 680 O O . GLN A 1 85 ? -4.880 23.195 8.866 1.00 90.50 85 GLN A O 1
ATOM 685 N N . ASN A 1 86 ? -5.705 23.101 10.946 1.00 93.75 86 ASN A N 1
ATOM 686 C CA . ASN A 1 86 ? -4.931 21.921 11.332 1.00 93.75 86 ASN A CA 1
ATOM 687 C C . ASN A 1 86 ? -5.305 20.689 10.501 1.00 93.75 86 ASN A C 1
ATOM 689 O O . ASN A 1 86 ? -4.417 19.947 10.097 1.00 93.75 86 ASN A O 1
ATOM 693 N N . VAL A 1 87 ? -6.597 20.484 10.220 1.00 94.12 87 VAL A N 1
ATOM 694 C CA . VAL A 1 87 ? -7.053 19.399 9.334 1.00 94.12 87 VAL A CA 1
ATOM 695 C C . VAL A 1 87 ? -6.503 19.596 7.923 1.00 94.12 87 VAL A C 1
ATOM 697 O O . VAL A 1 87 ? -5.875 18.695 7.389 1.00 94.12 87 VAL A O 1
ATOM 700 N N . HIS A 1 88 ? -6.645 20.796 7.362 1.00 91.50 88 HIS A N 1
ATOM 701 C CA . HIS A 1 88 ? -6.130 21.110 6.029 1.00 91.50 88 HIS A CA 1
ATOM 702 C C . HIS A 1 88 ? -4.597 20.980 5.935 1.00 91.50 88 HIS A C 1
ATOM 704 O O . HIS A 1 88 ? -4.069 20.522 4.928 1.00 91.50 88 HIS A O 1
ATOM 710 N N . LEU A 1 89 ? -3.858 21.359 6.983 1.00 94.75 89 LEU A N 1
ATOM 711 C CA . LEU A 1 89 ? -2.409 21.146 7.048 1.00 94.75 89 LEU A CA 1
ATOM 712 C C . LEU A 1 89 ? -2.053 19.657 7.075 1.00 94.75 89 LEU A C 1
ATOM 714 O O . LEU A 1 89 ? -1.098 19.269 6.411 1.00 94.75 89 LEU A O 1
ATOM 718 N N . ALA A 1 90 ? -2.813 18.841 7.808 1.00 95.25 90 ALA A N 1
ATOM 719 C CA . ALA A 1 90 ? -2.606 17.397 7.848 1.00 95.25 90 ALA A CA 1
ATOM 720 C C . ALA A 1 90 ? -2.893 16.737 6.488 1.00 95.25 90 ALA A C 1
ATOM 722 O O . ALA A 1 90 ? -2.109 15.900 6.053 1.00 95.25 90 ALA A O 1
ATOM 723 N N . GLU A 1 91 ? -3.960 17.150 5.797 1.00 95.69 91 GLU A N 1
ATOM 724 C CA . GLU A 1 91 ? -4.284 16.690 4.436 1.00 95.69 91 GLU A CA 1
ATOM 725 C C . GLU A 1 91 ? -3.147 17.017 3.458 1.00 95.69 91 GLU A C 1
ATOM 727 O O . GLU A 1 91 ? -2.652 16.140 2.754 1.00 95.69 91 GLU A O 1
ATOM 732 N N . ILE A 1 92 ? -2.660 18.260 3.479 1.00 95.94 92 ILE A N 1
ATOM 733 C CA . ILE A 1 92 ? -1.524 18.688 2.656 1.00 95.94 92 ILE A CA 1
ATOM 734 C C . ILE A 1 92 ? -0.257 17.891 2.990 1.00 95.94 92 ILE A C 1
ATOM 736 O O . ILE A 1 92 ? 0.504 17.518 2.097 1.00 95.94 92 ILE A O 1
ATOM 740 N N . GLU A 1 93 ? 0.008 17.641 4.273 1.00 96.25 93 GLU A N 1
ATOM 741 C CA . GLU A 1 93 ? 1.166 16.853 4.687 1.00 96.25 93 GLU A CA 1
ATOM 742 C C . GLU A 1 93 ? 1.076 15.412 4.168 1.00 96.25 93 GLU A C 1
ATOM 744 O O . GLU A 1 93 ? 2.060 14.897 3.637 1.00 96.25 93 GLU A O 1
ATOM 749 N N . GLU A 1 94 ? -0.096 14.781 4.259 1.00 96.62 94 GLU A N 1
ATOM 750 C CA . GLU A 1 94 ? -0.343 13.445 3.715 1.00 96.62 94 GLU A CA 1
ATOM 751 C C . GLU A 1 94 ? -0.152 13.409 2.190 1.00 96.62 94 GLU A C 1
ATOM 753 O O . GLU A 1 94 ? 0.529 12.518 1.671 1.00 96.62 94 GLU A O 1
ATOM 758 N N . GLU A 1 95 ? -0.674 14.407 1.470 1.00 96.69 95 GLU A N 1
ATOM 759 C CA . GLU A 1 95 ? -0.480 14.552 0.025 1.00 96.69 95 GLU A CA 1
ATOM 760 C C . GLU A 1 95 ? 1.008 14.652 -0.335 1.00 96.69 95 GLU A C 1
ATOM 762 O O . GLU A 1 95 ? 1.498 13.880 -1.166 1.00 96.69 95 GLU A O 1
ATOM 767 N N . TYR A 1 96 ? 1.762 15.529 0.336 1.00 96.81 96 TYR A N 1
ATOM 768 C CA . TYR A 1 96 ? 3.201 15.675 0.102 1.00 96.81 96 TYR A CA 1
ATOM 769 C C . TYR A 1 96 ? 3.990 14.415 0.457 1.00 96.81 96 TYR A C 1
ATOM 771 O O . TYR A 1 96 ? 4.949 14.067 -0.239 1.00 96.81 96 TYR A O 1
ATOM 779 N N . GLN A 1 97 ? 3.621 13.717 1.532 1.00 96.50 97 GLN A N 1
ATOM 780 C CA . GLN A 1 97 ? 4.252 12.452 1.901 1.00 96.50 97 GLN A CA 1
ATOM 781 C C . GLN A 1 97 ? 4.007 11.383 0.829 1.00 96.50 97 GLN A C 1
ATOM 783 O O . GLN A 1 97 ? 4.954 10.712 0.407 1.00 96.50 97 GLN A O 1
ATOM 788 N N . SER A 1 98 ? 2.771 11.263 0.344 1.00 96.38 98 SER A N 1
ATOM 789 C CA . SER A 1 98 ? 2.403 10.356 -0.746 1.00 96.38 98 SER A CA 1
ATOM 790 C C . SER A 1 98 ? 3.183 10.670 -2.026 1.00 96.38 98 SER A C 1
ATOM 792 O O . SER A 1 98 ? 3.809 9.786 -2.625 1.00 96.38 98 SER A O 1
ATOM 794 N N . GLU A 1 99 ? 3.245 11.946 -2.408 1.00 97.19 99 GLU A N 1
ATOM 795 C CA . GLU A 1 99 ? 3.957 12.384 -3.606 1.00 97.19 99 GLU A CA 1
ATOM 796 C C . GLU A 1 99 ? 5.473 12.155 -3.489 1.00 97.19 99 GLU A C 1
ATOM 798 O O . GLU A 1 99 ? 6.114 11.672 -4.424 1.00 97.19 99 GLU A O 1
ATOM 803 N N . SER A 1 100 ? 6.049 12.407 -2.312 1.00 97.00 100 SER A N 1
ATOM 804 C CA . SER A 1 100 ? 7.458 12.135 -2.006 1.00 97.00 100 SER A CA 1
ATOM 805 C C . SER A 1 100 ? 7.805 10.651 -2.156 1.00 97.00 100 SER A C 1
ATOM 807 O O . SER A 1 100 ? 8.811 10.295 -2.782 1.00 97.00 100 SER A O 1
ATOM 809 N N . ILE A 1 101 ? 6.948 9.760 -1.644 1.00 97.00 101 ILE A N 1
ATOM 810 C CA . ILE A 1 101 ? 7.103 8.310 -1.813 1.00 97.00 101 ILE A CA 1
ATOM 811 C C . ILE A 1 101 ? 7.053 7.943 -3.301 1.00 97.00 101 ILE A C 1
ATOM 813 O O . ILE A 1 101 ? 7.905 7.177 -3.767 1.00 97.00 101 ILE A O 1
ATOM 817 N N . ASN A 1 102 ? 6.115 8.516 -4.059 1.00 97.12 102 ASN A N 1
ATOM 818 C CA . ASN A 1 102 ? 5.993 8.279 -5.494 1.00 97.12 102 ASN A CA 1
ATOM 819 C C . ASN A 1 102 ? 7.243 8.739 -6.264 1.00 97.12 102 ASN A C 1
ATOM 821 O O . ASN A 1 102 ? 7.829 7.956 -7.013 1.00 97.12 102 ASN A O 1
ATOM 825 N N . TYR A 1 103 ? 7.728 9.961 -6.030 1.00 97.44 103 TYR A N 1
ATOM 826 C CA . TYR A 1 103 ? 8.944 10.459 -6.681 1.00 97.44 103 TYR A CA 1
ATOM 827 C C . TYR A 1 103 ? 10.179 9.630 -6.332 1.00 97.44 103 TYR A C 1
ATOM 829 O O . TYR A 1 103 ? 11.023 9.372 -7.198 1.00 97.44 103 TYR A O 1
ATOM 837 N N . LYS A 1 104 ? 10.282 9.152 -5.089 1.00 97.50 104 LYS A N 1
ATOM 838 C CA . LYS A 1 104 ? 11.356 8.245 -4.675 1.00 97.50 104 LYS A CA 1
ATOM 839 C C . LYS A 1 104 ? 11.280 6.904 -5.410 1.00 97.50 104 LYS A C 1
ATOM 841 O O . LYS A 1 104 ? 12.311 6.404 -5.861 1.00 97.50 104 LYS A O 1
ATOM 846 N N . ALA A 1 105 ? 10.081 6.347 -5.579 1.00 96.88 105 ALA A N 1
ATOM 847 C CA . ALA A 1 105 ? 9.867 5.127 -6.354 1.00 96.88 105 ALA A CA 1
ATOM 848 C C . ALA A 1 105 ? 10.219 5.324 -7.840 1.00 96.88 105 ALA A C 1
ATOM 850 O O . ALA A 1 105 ? 10.965 4.519 -8.399 1.00 96.88 105 ALA A O 1
ATOM 851 N N . MET A 1 106 ? 9.773 6.426 -8.455 1.00 97.44 106 MET A N 1
ATOM 852 C CA . MET A 1 106 ? 10.098 6.776 -9.845 1.00 97.44 106 MET A CA 1
ATOM 853 C C . MET A 1 106 ? 11.604 6.963 -10.056 1.00 97.44 106 MET A C 1
ATOM 855 O O . MET A 1 106 ? 12.169 6.476 -11.037 1.00 97.44 106 MET A O 1
ATOM 859 N N . THR A 1 107 ? 12.281 7.630 -9.121 1.00 97.44 107 THR A N 1
ATOM 860 C CA . THR A 1 107 ? 13.740 7.796 -9.164 1.00 97.44 107 THR A CA 1
ATOM 861 C C . THR A 1 107 ? 14.431 6.434 -9.117 1.00 97.44 107 THR A C 1
ATOM 863 O O . THR A 1 107 ? 15.234 6.129 -9.996 1.00 97.44 107 THR A O 1
ATOM 866 N N . GLY A 1 108 ? 14.042 5.557 -8.185 1.00 96.75 108 GLY A N 1
ATOM 867 C CA . GLY A 1 108 ? 14.587 4.198 -8.115 1.00 96.75 108 GLY A CA 1
ATOM 868 C C . GLY A 1 108 ? 14.343 3.378 -9.390 1.00 96.75 108 GLY A C 1
ATOM 869 O O . GLY A 1 108 ? 15.249 2.706 -9.882 1.00 96.75 108 GLY A O 1
ATOM 870 N N . GLU A 1 109 ? 13.149 3.461 -9.983 1.00 96.31 109 GLU A N 1
ATOM 871 C CA . GLU A 1 109 ? 12.842 2.779 -11.247 1.00 96.31 109 GLU A CA 1
ATOM 872 C C . GLU A 1 109 ? 13.706 3.297 -12.407 1.00 96.31 109 GLU A C 1
ATOM 874 O O . GLU A 1 109 ? 14.230 2.510 -13.202 1.00 96.31 109 GLU A O 1
ATOM 879 N N . THR A 1 110 ? 13.878 4.616 -12.514 1.00 97.00 110 THR A N 1
ATOM 880 C CA . THR A 1 110 ? 14.682 5.218 -13.587 1.00 97.00 110 THR A CA 1
ATOM 881 C C . THR A 1 110 ? 16.163 4.880 -13.451 1.00 97.00 110 THR A C 1
ATOM 883 O O . THR A 1 110 ? 16.794 4.556 -14.457 1.00 97.00 110 THR A O 1
ATOM 886 N N . GLU A 1 111 ? 16.710 4.850 -12.234 1.00 97.62 111 GLU A N 1
ATOM 887 C CA . GLU A 1 111 ? 18.079 4.390 -11.975 1.00 97.62 111 GLU A CA 1
ATOM 888 C C . GLU A 1 111 ? 18.280 2.944 -12.438 1.00 97.62 111 GLU A C 1
ATOM 890 O O . GLU A 1 111 ? 19.210 2.654 -13.200 1.00 97.62 111 GLU A O 1
ATOM 895 N N . VAL A 1 112 ? 17.365 2.043 -12.062 1.00 96.56 112 VAL A N 1
ATOM 896 C CA . VAL A 1 112 ? 17.388 0.648 -12.521 1.00 96.56 112 VAL A CA 1
ATOM 897 C C . VAL A 1 112 ? 17.327 0.597 -14.048 1.00 96.56 112 VAL A C 1
ATOM 899 O O . VAL A 1 112 ? 18.198 -0.016 -14.670 1.00 96.56 112 VAL A O 1
ATOM 902 N N . ARG A 1 113 ? 16.395 1.317 -14.681 1.00 96.56 113 ARG A N 1
ATOM 903 C CA . ARG A 1 113 ? 16.252 1.353 -16.145 1.00 96.56 113 ARG A CA 1
ATOM 904 C C . ARG A 1 113 ? 17.513 1.869 -16.848 1.00 96.56 113 ARG A C 1
ATOM 906 O O . ARG A 1 113 ? 17.919 1.304 -17.863 1.00 96.56 113 ARG A O 1
ATOM 913 N N . ILE A 1 114 ? 18.185 2.884 -16.302 1.00 96.94 114 ILE A N 1
ATOM 914 C CA . ILE A 1 114 ? 19.462 3.388 -16.832 1.00 96.94 114 ILE A CA 1
ATOM 915 C C . ILE A 1 114 ? 20.533 2.293 -16.786 1.00 96.94 114 ILE A C 1
ATOM 917 O O . ILE A 1 114 ? 21.255 2.094 -17.769 1.00 96.94 114 ILE A O 1
ATOM 921 N N . THR A 1 115 ? 20.656 1.578 -15.664 1.00 97.12 115 THR A N 1
ATOM 922 C CA . THR A 1 115 ? 21.640 0.490 -15.544 1.00 97.12 115 THR A CA 1
ATOM 923 C C . THR A 1 115 ? 21.341 -0.663 -16.503 1.00 97.12 115 THR A C 1
ATOM 925 O O . THR A 1 115 ? 22.263 -1.189 -17.133 1.00 97.12 115 THR A O 1
ATOM 928 N N . GLU A 1 116 ? 20.066 -1.007 -16.695 1.00 93.62 116 GLU A N 1
ATOM 929 C CA . GLU A 1 116 ? 19.637 -2.041 -17.635 1.00 93.62 116 GLU A CA 1
ATOM 930 C C . GLU A 1 116 ? 19.957 -1.667 -19.082 1.00 93.62 116 GLU A C 1
ATOM 932 O O . GLU A 1 116 ? 20.568 -2.474 -19.780 1.00 93.62 116 GLU A O 1
ATOM 937 N N . ILE A 1 117 ? 19.641 -0.441 -19.511 1.00 95.69 117 ILE A N 1
ATOM 938 C CA . ILE A 1 117 ? 19.950 0.049 -20.863 1.00 95.69 117 ILE A CA 1
ATOM 939 C C . ILE A 1 117 ? 21.462 0.034 -21.110 1.00 95.69 117 ILE A C 1
ATOM 941 O O . ILE A 1 117 ? 21.917 -0.435 -22.155 1.00 95.69 117 ILE A O 1
ATOM 945 N N . LYS A 1 118 ? 22.268 0.500 -20.145 1.00 96.12 118 LYS A N 1
ATOM 946 C CA . LYS A 1 118 ? 23.737 0.466 -20.252 1.00 96.12 118 LYS A CA 1
ATOM 947 C C . LYS A 1 118 ? 24.254 -0.965 -20.408 1.00 96.12 118 LYS A C 1
ATOM 949 O O . LYS A 1 118 ? 25.110 -1.220 -21.259 1.00 96.12 118 LYS A O 1
ATOM 954 N N . ARG A 1 119 ? 23.721 -1.903 -19.620 1.00 94.12 119 ARG A N 1
ATOM 955 C CA . ARG A 1 119 ? 24.057 -3.328 -19.721 1.00 94.12 119 ARG A CA 1
ATOM 956 C C . ARG A 1 119 ? 23.644 -3.902 -21.077 1.00 94.12 119 ARG A C 1
ATOM 958 O O . ARG A 1 119 ? 24.459 -4.557 -21.718 1.00 94.12 119 ARG A O 1
ATOM 965 N N . GLU A 1 120 ? 22.424 -3.637 -21.539 1.00 91.44 120 GLU A N 1
ATOM 966 C CA . GLU A 1 120 ? 21.918 -4.118 -22.830 1.00 91.44 120 GLU A CA 1
ATOM 967 C C . GLU A 1 120 ? 22.743 -3.571 -24.006 1.00 91.44 120 GLU A C 1
ATOM 969 O O . GLU A 1 120 ? 23.106 -4.326 -24.910 1.00 91.44 120 GLU A O 1
ATOM 974 N N . ALA A 1 121 ? 23.134 -2.294 -23.965 1.00 91.00 121 ALA A N 1
ATOM 975 C CA . ALA A 1 121 ? 24.018 -1.693 -24.960 1.00 91.00 121 ALA A CA 1
ATOM 976 C C . ALA A 1 121 ? 25.407 -2.357 -24.976 1.00 91.00 121 ALA A C 1
ATOM 978 O O . ALA A 1 121 ? 25.960 -2.637 -26.046 1.00 91.00 121 ALA A O 1
ATOM 979 N N . TYR A 1 122 ? 25.971 -2.649 -23.799 1.00 92.12 122 TYR A N 1
ATOM 980 C CA . TYR A 1 122 ? 27.247 -3.357 -23.686 1.00 92.12 122 TYR A CA 1
ATOM 981 C C . TYR A 1 122 ? 27.155 -4.797 -24.208 1.00 92.12 122 TYR A C 1
ATOM 983 O O . TYR A 1 122 ? 28.009 -5.234 -24.983 1.00 92.12 122 TYR A O 1
ATOM 991 N N . GLU A 1 123 ? 26.107 -5.529 -23.832 1.00 89.69 123 GLU A N 1
ATOM 992 C CA . GLU A 1 123 ? 25.854 -6.893 -24.300 1.00 89.69 123 GLU A CA 1
ATOM 993 C C . GLU A 1 123 ? 25.678 -6.950 -25.817 1.00 89.69 123 GLU A C 1
ATOM 995 O O . GLU A 1 123 ? 26.263 -7.823 -26.463 1.00 89.69 123 GLU A O 1
ATOM 1000 N N . PHE A 1 124 ? 24.945 -5.999 -26.398 1.00 88.75 124 PHE A N 1
ATOM 1001 C CA . PHE A 1 124 ? 24.805 -5.876 -27.845 1.00 88.75 124 PHE A CA 1
ATOM 1002 C C . PHE A 1 124 ? 26.160 -5.615 -28.511 1.00 88.75 124 PHE A C 1
ATOM 1004 O O . PHE A 1 124 ? 26.562 -6.352 -29.414 1.00 88.75 124 PHE A O 1
ATOM 1011 N N . LYS A 1 125 ? 26.924 -4.625 -28.023 1.00 87.19 125 LYS A N 1
ATOM 1012 C CA . LYS A 1 125 ? 28.267 -4.322 -28.544 1.00 87.19 125 LYS A CA 1
ATOM 1013 C C . LYS A 1 125 ? 29.172 -5.555 -28.498 1.00 87.19 125 LYS A C 1
ATOM 1015 O O . LYS A 1 125 ? 29.827 -5.865 -29.490 1.00 87.19 125 LYS A O 1
ATOM 1020 N N . ARG A 1 1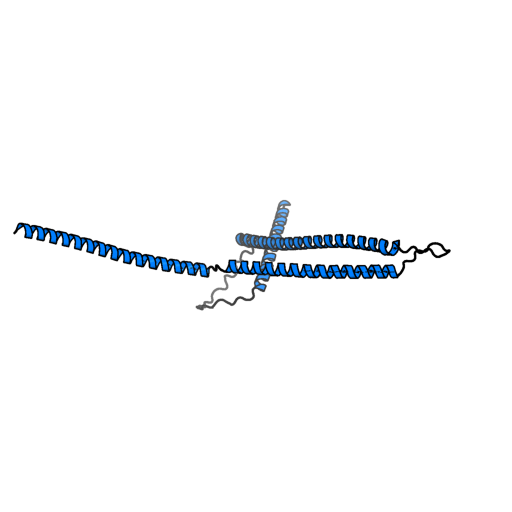26 ? 29.173 -6.293 -27.387 1.00 85.50 126 ARG A N 1
ATOM 1021 C CA . ARG A 1 126 ? 29.974 -7.512 -27.216 1.00 85.50 126 ARG A CA 1
ATOM 1022 C C . ARG A 1 126 ? 29.504 -8.660 -28.112 1.00 85.50 126 ARG A C 1
ATOM 1024 O O . ARG A 1 126 ? 30.329 -9.336 -28.720 1.00 85.50 126 ARG A O 1
ATOM 1031 N N . SER A 1 127 ? 28.202 -8.920 -28.173 1.00 81.94 127 SER A N 1
ATOM 1032 C CA . SER A 1 127 ? 27.660 -10.099 -28.858 1.00 81.94 127 SER A CA 1
ATOM 1033 C C . SER A 1 127 ? 27.604 -9.930 -30.376 1.00 81.94 127 SER A C 1
ATOM 1035 O O . SER A 1 127 ? 27.827 -10.900 -31.101 1.00 81.94 127 SER A O 1
ATOM 1037 N N . VAL A 1 128 ? 27.345 -8.708 -30.849 1.00 81.50 128 VAL A N 1
ATOM 1038 C CA . VAL A 1 128 ? 27.101 -8.394 -32.262 1.00 81.50 128 VAL A CA 1
ATOM 1039 C C . VAL A 1 128 ? 28.298 -7.676 -32.887 1.00 81.50 128 VAL A C 1
ATOM 1041 O O . VAL A 1 128 ? 28.812 -8.106 -33.918 1.00 81.50 128 VAL A O 1
ATOM 1044 N N . LEU A 1 129 ? 28.794 -6.605 -32.257 1.00 76.38 129 LEU A N 1
ATOM 1045 C CA . LEU A 1 129 ? 29.800 -5.729 -32.871 1.00 76.38 129 LEU A CA 1
ATOM 1046 C C . LEU A 1 129 ? 31.246 -6.221 -32.700 1.00 76.38 129 LEU A C 1
ATOM 1048 O O . LEU A 1 129 ? 32.090 -5.912 -33.545 1.00 76.38 129 LEU A O 1
ATOM 1052 N N . SER A 1 130 ? 31.556 -6.968 -31.636 1.00 72.31 130 SER A N 1
ATOM 1053 C CA . SER A 1 130 ? 32.894 -7.557 -31.440 1.00 72.31 130 SER A CA 1
ATOM 1054 C C . SER A 1 130 ? 33.129 -8.815 -32.282 1.00 72.31 130 SER A C 1
ATOM 1056 O O . SER A 1 130 ? 34.277 -9.180 -32.507 1.00 72.31 130 SER A O 1
ATOM 1058 N N . LYS A 1 131 ? 32.069 -9.460 -32.789 1.00 65.62 131 LYS A N 1
ATOM 1059 C CA . LYS A 1 131 ? 32.167 -10.639 -33.671 1.00 65.62 131 LYS A CA 1
ATOM 1060 C C . LYS A 1 131 ? 32.227 -10.289 -35.168 1.00 65.62 131 LYS A C 1
ATOM 1062 O O . LYS A 1 131 ? 32.420 -11.177 -35.988 1.00 65.62 131 LYS A O 1
ATOM 1067 N N . GLY A 1 132 ? 32.055 -9.014 -35.534 1.00 60.41 132 GLY A N 1
ATOM 1068 C CA . GLY A 1 132 ? 31.900 -8.540 -36.920 1.00 60.41 132 GLY A CA 1
ATOM 1069 C C . GLY A 1 132 ? 33.192 -8.149 -37.650 1.00 60.41 132 GLY A C 1
ATOM 1070 O O . GLY A 1 132 ? 33.171 -7.223 -38.463 1.00 60.41 132 GLY A O 1
ATOM 1071 N N . PHE A 1 133 ? 34.327 -8.780 -37.339 1.00 57.44 133 PHE A N 1
ATOM 1072 C CA . PHE A 1 133 ? 35.565 -8.571 -38.095 1.00 57.44 133 PHE A CA 1
ATOM 1073 C C . PHE A 1 133 ? 35.705 -9.683 -39.133 1.00 57.44 133 PHE A C 1
ATOM 1075 O O . PHE A 1 133 ? 36.033 -10.819 -38.798 1.00 57.44 133 PHE A O 1
ATOM 1082 N N . ILE A 1 134 ? 35.409 -9.365 -40.392 1.00 58.06 134 ILE A N 1
ATOM 1083 C CA . ILE A 1 134 ? 35.571 -10.296 -41.508 1.00 58.06 134 ILE A CA 1
ATOM 1084 C C . ILE A 1 134 ? 36.788 -9.826 -42.300 1.00 58.06 134 ILE A C 1
ATOM 1086 O O . ILE A 1 134 ? 36.781 -8.737 -42.877 1.00 58.06 134 ILE A O 1
ATOM 1090 N N . TRP A 1 135 ? 37.839 -10.644 -42.325 1.00 53.97 135 TRP A N 1
ATOM 1091 C CA . TRP A 1 135 ? 38.964 -10.433 -43.228 1.00 53.97 135 TRP A CA 1
ATOM 1092 C C . TRP A 1 135 ? 38.477 -10.675 -44.656 1.00 53.97 135 TRP A C 1
ATOM 1094 O O . TRP A 1 135 ? 38.164 -11.803 -45.037 1.00 53.97 135 TRP A O 1
ATOM 1104 N N . SER A 1 136 ? 38.371 -9.607 -45.446 1.00 54.03 136 SER A N 1
ATOM 1105 C CA . SER A 1 136 ? 38.178 -9.746 -46.887 1.00 54.03 136 SER A CA 1
ATOM 1106 C C . SER A 1 136 ? 39.436 -10.401 -47.448 1.00 54.03 136 SER A C 1
ATOM 1108 O O . SER A 1 136 ? 40.527 -9.883 -47.212 1.00 54.03 136 SER A O 1
ATOM 1110 N N . LYS A 1 137 ? 39.313 -11.533 -48.156 1.00 53.59 137 LYS A N 1
ATOM 1111 C CA . LYS A 1 137 ? 40.453 -12.181 -48.825 1.00 53.59 137 LYS A CA 1
ATOM 1112 C C . LYS A 1 137 ? 41.120 -11.157 -49.759 1.00 53.59 137 LYS A C 1
ATOM 1114 O O . LYS A 1 137 ? 40.596 -10.882 -50.830 1.00 53.59 137 LYS A O 1
ATOM 1119 N N . GLY A 1 138 ? 42.227 -10.561 -49.311 1.00 57.62 138 GLY A N 1
ATOM 1120 C CA . GLY A 1 138 ? 43.037 -9.605 -50.074 1.00 57.62 138 GLY A CA 1
ATOM 1121 C C . GLY A 1 138 ? 42.749 -8.105 -49.887 1.00 57.62 138 GLY A C 1
ATOM 1122 O O . GLY A 1 138 ? 43.262 -7.326 -50.679 1.00 57.62 138 GLY A O 1
ATOM 1123 N N . GLY A 1 139 ? 41.972 -7.664 -48.886 1.00 61.00 139 GLY A N 1
ATOM 1124 C CA . GLY A 1 139 ? 41.702 -6.228 -48.664 1.00 61.00 139 GLY A CA 1
ATOM 1125 C C . GLY A 1 139 ? 41.774 -5.784 -47.195 1.00 61.00 139 GLY A C 1
ATOM 1126 O O . GLY A 1 139 ? 41.790 -6.641 -46.307 1.00 61.00 139 GLY A O 1
ATOM 1127 N N . PRO A 1 140 ? 41.789 -4.461 -46.911 1.00 59.50 140 PRO A N 1
ATOM 1128 C CA . PRO A 1 140 ? 41.776 -3.940 -45.546 1.00 59.50 140 PRO A CA 1
ATOM 1129 C C . PRO A 1 140 ? 40.565 -4.487 -44.799 1.00 59.50 140 PRO A C 1
ATOM 1131 O O . PRO A 1 140 ? 39.440 -4.476 -45.315 1.00 59.50 140 PRO A O 1
ATOM 1134 N N . ALA A 1 141 ? 40.786 -4.993 -43.591 1.00 60.47 141 ALA A N 1
ATOM 1135 C CA . ALA A 1 141 ? 39.718 -5.590 -42.816 1.00 60.47 141 ALA A CA 1
ATOM 1136 C C . ALA A 1 141 ? 38.606 -4.563 -42.561 1.00 60.47 141 ALA A C 1
ATOM 1138 O O . ALA A 1 141 ? 38.784 -3.564 -41.866 1.00 60.47 141 ALA A O 1
ATOM 1139 N N . THR A 1 142 ? 37.453 -4.801 -43.178 1.00 62.66 142 THR A N 1
ATOM 1140 C CA . THR A 1 142 ? 36.294 -3.917 -43.091 1.00 62.66 142 THR A CA 1
ATOM 1141 C C . THR A 1 142 ? 35.357 -4.474 -42.032 1.00 62.66 142 THR A C 1
ATOM 1143 O O . THR A 1 142 ? 35.006 -5.655 -42.065 1.00 62.66 142 THR A O 1
ATOM 1146 N N . ARG A 1 143 ? 34.923 -3.631 -41.091 1.00 63.31 143 ARG A N 1
ATOM 1147 C CA . ARG A 1 143 ? 33.954 -4.027 -40.066 1.00 63.31 143 ARG A CA 1
ATOM 1148 C C . ARG A 1 143 ? 32.598 -4.284 -40.725 1.00 63.31 143 ARG A C 1
ATOM 1150 O O . ARG A 1 143 ? 31.870 -3.345 -41.031 1.00 63.31 143 ARG A O 1
ATOM 1157 N N . LYS A 1 144 ? 32.262 -5.552 -40.947 1.00 69.06 144 LYS A N 1
ATOM 1158 C CA . LYS A 1 144 ? 30.968 -5.982 -41.485 1.00 69.06 144 LYS A CA 1
ATOM 1159 C C . LYS A 1 144 ? 30.266 -6.799 -40.412 1.00 69.06 144 LYS A C 1
ATOM 1161 O O . LYS A 1 144 ? 30.725 -7.875 -40.042 1.00 69.06 144 LYS A O 1
ATOM 1166 N N . VAL A 1 145 ? 29.169 -6.264 -39.885 1.00 70.31 145 VAL A N 1
ATOM 1167 C CA . VAL A 1 145 ? 28.343 -6.980 -38.909 1.00 70.31 145 VAL A CA 1
ATOM 1168 C C . VAL A 1 145 ? 27.510 -8.016 -39.667 1.00 70.31 145 VAL A C 1
ATOM 1170 O O . VAL A 1 145 ? 26.735 -7.623 -40.539 1.00 70.31 145 VAL A O 1
ATOM 1173 N N . PRO A 1 146 ? 27.649 -9.321 -39.381 1.00 76.25 146 PRO A N 1
ATOM 1174 C CA . PRO A 1 146 ? 26.822 -10.330 -40.028 1.00 76.25 146 PRO A CA 1
ATOM 1175 C C . PRO A 1 146 ? 25.369 -10.191 -39.553 1.00 76.25 146 PRO A C 1
ATOM 1177 O O . PRO A 1 146 ? 25.110 -10.193 -38.347 1.00 76.25 146 PRO A O 1
ATOM 1180 N N . ALA A 1 147 ? 24.424 -10.096 -40.494 1.00 81.31 147 ALA A N 1
ATOM 1181 C CA . ALA A 1 147 ? 22.991 -9.986 -40.201 1.00 81.31 147 ALA A CA 1
ATOM 1182 C C . ALA A 1 147 ? 22.500 -11.139 -39.304 1.00 81.31 147 ALA A C 1
ATOM 1184 O O . ALA A 1 147 ? 21.774 -10.908 -38.339 1.00 81.31 147 ALA A O 1
ATOM 1185 N N . ASP A 1 148 ? 23.011 -12.352 -39.522 1.00 82.75 148 ASP A N 1
ATOM 1186 C CA . ASP A 1 148 ? 22.704 -13.536 -38.712 1.00 82.75 148 ASP A CA 1
ATOM 1187 C C . ASP A 1 148 ? 23.039 -13.367 -37.224 1.00 82.75 148 ASP A C 1
ATOM 1189 O O . ASP A 1 148 ? 22.359 -13.931 -36.368 1.00 82.75 148 ASP A O 1
ATOM 1193 N N . ALA A 1 149 ? 24.084 -12.604 -36.881 1.00 82.19 149 ALA A N 1
ATOM 1194 C CA . ALA A 1 149 ? 24.430 -12.354 -35.481 1.00 82.19 149 ALA A CA 1
ATOM 1195 C C . ALA A 1 149 ? 23.444 -11.390 -34.814 1.00 82.19 149 ALA A C 1
ATOM 1197 O O . ALA A 1 149 ? 23.156 -11.543 -33.627 1.00 82.19 149 ALA A O 1
ATOM 1198 N N . VAL A 1 150 ? 22.913 -10.428 -35.575 1.00 85.75 150 VAL A N 1
ATOM 1199 C CA . VAL A 1 150 ? 21.863 -9.512 -35.116 1.00 85.75 150 VAL A CA 1
ATOM 1200 C C . VAL A 1 150 ? 20.567 -10.289 -34.887 1.00 85.75 150 VAL A C 1
ATOM 1202 O O . VAL A 1 150 ? 19.985 -10.192 -33.810 1.00 85.75 150 VAL A O 1
ATOM 1205 N N . ILE A 1 151 ? 20.169 -11.124 -35.852 1.00 89.12 151 ILE A N 1
ATOM 1206 C CA . ILE A 1 151 ? 18.959 -11.956 -35.772 1.00 89.12 151 ILE A CA 1
ATOM 1207 C C . ILE A 1 151 ? 19.040 -12.901 -34.567 1.00 89.12 151 ILE A C 1
ATOM 1209 O O . ILE A 1 151 ? 18.183 -12.856 -33.688 1.00 89.12 151 ILE A O 1
ATOM 1213 N N . LYS A 1 152 ? 20.134 -13.665 -34.434 1.00 88.69 152 LYS A N 1
ATOM 1214 C CA . LYS A 1 152 ? 20.340 -14.575 -33.290 1.00 88.69 152 LYS A CA 1
ATOM 1215 C C . LYS A 1 152 ? 20.331 -13.855 -31.940 1.00 88.69 152 LYS A C 1
ATOM 1217 O O . LYS A 1 152 ? 19.884 -14.426 -30.944 1.00 88.69 152 LYS A O 1
ATOM 1222 N N . TYR A 1 153 ? 20.857 -12.629 -31.878 1.00 90.00 153 TYR A N 1
ATOM 1223 C CA . TYR A 1 153 ? 20.823 -11.827 -30.656 1.00 90.00 153 TYR A CA 1
ATOM 1224 C C . TYR A 1 153 ? 19.385 -11.474 -30.266 1.00 90.00 153 TYR A C 1
ATOM 1226 O O . TYR A 1 153 ? 19.002 -11.704 -29.117 1.00 90.00 153 TYR A O 1
ATOM 1234 N N . TYR A 1 154 ? 18.586 -10.965 -31.206 1.00 91.25 154 TYR A N 1
ATOM 1235 C CA . TYR A 1 154 ? 17.199 -10.600 -30.928 1.00 91.25 154 TYR A CA 1
ATOM 1236 C C . TYR A 1 154 ? 16.315 -11.817 -30.644 1.00 91.25 154 TYR A C 1
ATOM 1238 O O . TYR A 1 154 ? 15.550 -11.761 -29.688 1.00 91.25 154 TYR A O 1
ATOM 1246 N N . ASP A 1 155 ? 16.493 -12.942 -31.340 1.00 94.00 155 ASP A N 1
ATOM 1247 C CA . ASP A 1 155 ? 15.774 -14.189 -31.032 1.00 94.00 155 ASP A CA 1
ATOM 1248 C C . ASP A 1 155 ? 16.028 -14.657 -29.594 1.00 94.00 155 ASP A C 1
ATOM 1250 O O . ASP A 1 155 ? 15.110 -15.046 -28.869 1.00 94.00 155 ASP A O 1
ATOM 1254 N N . SER A 1 156 ? 17.288 -14.599 -29.149 1.00 92.44 156 SER A N 1
ATOM 1255 C CA . SER A 1 156 ? 17.657 -14.930 -27.769 1.00 92.44 156 SER A CA 1
ATOM 1256 C C . SER A 1 156 ? 17.049 -13.944 -26.763 1.00 92.44 156 SER A C 1
ATOM 1258 O O . SER A 1 156 ? 16.560 -14.347 -25.705 1.00 92.44 156 SER A O 1
ATOM 1260 N N . LYS A 1 157 ? 17.016 -12.646 -27.100 1.00 92.75 157 LYS A N 1
ATOM 1261 C CA . LYS A 1 157 ? 16.402 -11.613 -26.255 1.00 92.75 157 LYS A CA 1
ATOM 1262 C C . LYS A 1 157 ? 14.892 -11.771 -26.141 1.00 92.75 157 LYS A C 1
ATOM 1264 O O . LYS A 1 157 ? 14.389 -11.669 -25.026 1.00 92.75 157 LYS A O 1
ATOM 1269 N N . ILE A 1 158 ? 14.197 -12.064 -27.237 1.00 94.81 158 ILE A N 1
ATOM 1270 C CA . ILE A 1 158 ? 12.752 -12.320 -27.243 1.00 94.81 158 ILE A CA 1
ATOM 1271 C C . ILE A 1 158 ? 12.445 -13.502 -26.322 1.00 94.81 158 ILE A C 1
ATOM 1273 O O . ILE A 1 158 ? 11.712 -13.334 -25.352 1.00 94.81 158 ILE A O 1
ATOM 1277 N N . LYS A 1 159 ? 13.134 -14.637 -26.502 1.00 96.12 159 LYS A N 1
ATOM 1278 C CA . LYS A 1 159 ? 12.978 -15.812 -25.623 1.00 96.12 159 LYS A CA 1
ATOM 1279 C C . LYS A 1 159 ? 13.222 -15.486 -24.148 1.00 96.12 159 LYS A C 1
ATOM 1281 O O . LYS A 1 159 ? 12.480 -15.932 -23.276 1.00 96.12 159 LYS A O 1
ATOM 1286 N N . SER A 1 160 ? 14.254 -14.698 -23.846 1.00 93.31 160 SER A N 1
ATOM 1287 C CA . SER A 1 160 ? 14.549 -14.281 -22.471 1.00 93.31 160 SER A CA 1
ATOM 1288 C C . SER A 1 160 ? 13.451 -13.386 -21.881 1.00 93.31 160 SER A C 1
ATOM 1290 O O . SER A 1 160 ? 13.088 -13.558 -20.714 1.00 93.31 160 SER A O 1
ATOM 1292 N N . LYS A 1 161 ? 12.896 -12.459 -22.673 1.00 94.56 161 LYS A N 1
ATOM 1293 C CA . LYS A 1 161 ? 11.774 -11.606 -22.260 1.00 94.56 161 LYS A CA 1
ATOM 1294 C C . LYS A 1 161 ? 10.500 -12.435 -22.061 1.00 94.56 161 LYS A C 1
ATOM 1296 O O . LYS A 1 161 ? 9.847 -12.239 -21.042 1.00 94.56 161 LYS A O 1
ATOM 1301 N N . ASP A 1 162 ? 10.209 -13.419 -22.910 1.00 96.75 162 ASP A N 1
ATOM 1302 C CA . ASP A 1 162 ? 9.062 -14.329 -22.740 1.00 96.75 162 ASP A CA 1
ATOM 1303 C C . ASP A 1 162 ? 9.154 -15.147 -21.441 1.00 96.75 162 ASP A C 1
ATOM 1305 O O . ASP A 1 162 ? 8.183 -15.269 -20.683 1.00 96.75 162 ASP A O 1
ATOM 1309 N N . MET A 1 163 ? 10.348 -15.659 -21.119 1.00 95.81 163 MET A N 1
ATOM 1310 C CA . MET A 1 163 ? 10.601 -16.331 -19.840 1.00 95.81 163 MET A CA 1
ATOM 1311 C C . MET A 1 163 ? 10.384 -15.389 -18.650 1.00 95.81 163 MET A C 1
ATOM 1313 O O . MET A 1 163 ? 9.819 -15.790 -17.628 1.00 95.81 163 MET A O 1
ATOM 1317 N N . LEU A 1 164 ? 10.822 -14.131 -18.768 1.00 94.69 164 LEU A N 1
ATOM 1318 C CA . LEU A 1 164 ? 10.619 -13.122 -17.732 1.00 94.69 164 LEU A CA 1
ATOM 1319 C C . LEU A 1 164 ? 9.132 -12.789 -17.558 1.00 94.69 164 LEU A C 1
ATOM 1321 O O . LEU A 1 164 ? 8.665 -12.756 -16.422 1.00 94.69 164 LEU A O 1
ATOM 1325 N N . VAL A 1 165 ? 8.386 -12.606 -18.650 1.00 97.00 165 VAL A N 1
ATOM 1326 C CA . VAL A 1 165 ? 6.932 -12.380 -18.626 1.00 97.00 165 VAL A CA 1
ATOM 1327 C C . VAL A 1 165 ? 6.233 -13.528 -17.908 1.00 97.00 165 VAL A C 1
ATOM 1329 O O . VAL A 1 165 ? 5.487 -13.290 -16.962 1.00 97.00 165 VAL A O 1
ATOM 1332 N N . THR A 1 166 ? 6.548 -14.772 -18.271 1.00 96.81 166 THR A N 1
ATOM 1333 C CA . THR A 1 166 ? 5.974 -15.966 -17.631 1.00 96.81 166 THR A CA 1
ATOM 1334 C C . THR A 1 166 ? 6.267 -15.991 -16.126 1.00 96.81 166 THR A C 1
ATOM 1336 O O . THR A 1 166 ? 5.378 -16.231 -15.305 1.00 96.81 166 THR A O 1
ATOM 1339 N N . LYS A 1 167 ? 7.508 -15.676 -15.730 1.00 96.62 167 LYS A N 1
ATOM 1340 C CA . LYS A 1 167 ? 7.915 -15.597 -14.319 1.00 96.62 167 LYS A CA 1
ATOM 1341 C C . LYS A 1 167 ? 7.176 -14.491 -13.561 1.00 96.62 167 LYS A C 1
ATOM 1343 O O . LYS A 1 167 ? 6.767 -14.704 -12.419 1.00 96.62 167 LYS A O 1
ATOM 1348 N N . LEU A 1 168 ? 7.019 -13.316 -14.167 1.00 95.88 168 LEU A N 1
ATOM 1349 C CA . LEU A 1 168 ? 6.304 -12.190 -13.568 1.00 95.88 168 LEU A CA 1
ATOM 1350 C C . LEU A 1 168 ? 4.811 -12.488 -13.433 1.00 95.88 168 LEU A C 1
ATOM 1352 O O . LEU A 1 168 ? 4.248 -12.229 -12.376 1.00 95.88 168 LEU A O 1
ATOM 1356 N N . GLN A 1 169 ? 4.187 -13.108 -14.435 1.00 97.25 169 GLN A N 1
ATOM 1357 C CA . GLN A 1 169 ? 2.797 -13.560 -14.360 1.00 97.25 169 GLN A CA 1
ATOM 1358 C C . GLN A 1 169 ? 2.588 -14.575 -13.230 1.00 97.25 169 GLN A C 1
ATOM 1360 O O . GLN A 1 169 ? 1.626 -14.457 -12.473 1.00 97.25 169 GLN A O 1
ATOM 1365 N N . ALA A 1 170 ? 3.498 -15.542 -13.071 1.00 96.38 170 ALA A N 1
ATOM 1366 C CA . ALA A 1 170 ? 3.439 -16.499 -11.968 1.00 96.38 170 ALA A CA 1
ATOM 1367 C C . ALA A 1 170 ? 3.540 -15.802 -10.601 1.00 96.38 170 ALA A C 1
ATOM 1369 O O . ALA A 1 170 ? 2.742 -16.078 -9.708 1.00 96.38 170 ALA A O 1
ATOM 1370 N N . ARG A 1 171 ? 4.470 -14.848 -10.446 1.00 97.00 171 ARG A N 1
ATOM 1371 C CA . ARG A 1 171 ? 4.583 -14.045 -9.217 1.00 97.00 171 ARG A CA 1
ATOM 1372 C C . ARG A 1 171 ? 3.351 -13.190 -8.958 1.00 97.00 171 ARG A C 1
ATOM 1374 O O . ARG A 1 171 ? 2.902 -13.134 -7.822 1.00 97.00 171 ARG A O 1
ATOM 1381 N N . ASN A 1 172 ? 2.794 -12.567 -9.992 1.00 97.19 172 ASN A N 1
ATOM 1382 C CA . ASN A 1 172 ? 1.592 -11.753 -9.872 1.00 97.19 172 ASN A CA 1
ATOM 1383 C C . ASN A 1 172 ? 0.413 -12.600 -9.365 1.00 97.19 172 ASN A C 1
ATOM 1385 O O . ASN A 1 172 ? -0.231 -12.227 -8.394 1.00 97.19 172 ASN A O 1
ATOM 1389 N N . LYS A 1 173 ? 0.219 -13.811 -9.908 1.00 97.38 173 LYS A N 1
ATOM 1390 C CA . LYS A 1 173 ? -0.789 -14.760 -9.397 1.00 97.38 173 LYS A CA 1
ATOM 1391 C C . LYS A 1 173 ? -0.590 -15.100 -7.915 1.00 97.38 173 LYS A C 1
ATOM 1393 O O . LYS A 1 173 ? -1.564 -15.150 -7.173 1.00 97.38 173 LYS A O 1
ATOM 1398 N N . VAL A 1 174 ? 0.654 -15.317 -7.478 1.00 96.81 174 VAL A N 1
ATOM 1399 C CA . VAL A 1 174 ? 0.970 -15.594 -6.063 1.00 96.81 174 VAL A CA 1
ATOM 1400 C C . VAL A 1 174 ? 0.651 -14.390 -5.175 1.00 96.81 174 VAL A C 1
ATOM 1402 O O . VAL A 1 174 ? 0.017 -14.557 -4.136 1.00 96.81 174 VAL A O 1
ATOM 1405 N N . ILE A 1 175 ? 1.050 -13.185 -5.586 1.00 97.06 175 ILE A N 1
ATOM 1406 C CA . ILE A 1 175 ? 0.782 -11.952 -4.835 1.00 97.06 175 ILE A CA 1
ATOM 1407 C C . ILE A 1 175 ? -0.724 -11.686 -4.770 1.00 97.06 175 ILE A C 1
ATOM 1409 O O . ILE A 1 175 ? -1.235 -11.422 -3.690 1.00 97.06 175 ILE A O 1
ATOM 1413 N N . ALA A 1 176 ? -1.452 -11.832 -5.878 1.00 97.31 176 ALA A N 1
ATOM 1414 C CA . ALA A 1 176 ? -2.906 -11.683 -5.909 1.00 97.31 176 ALA A CA 1
ATOM 1415 C C . ALA A 1 176 ? -3.604 -12.668 -4.956 1.00 97.31 176 ALA A C 1
ATOM 1417 O O . ALA A 1 176 ? -4.492 -12.279 -4.202 1.00 97.31 176 ALA A O 1
ATOM 1418 N N . ALA A 1 177 ? -3.159 -13.929 -4.922 1.00 96.69 177 ALA A N 1
ATOM 1419 C CA . ALA A 1 177 ? -3.668 -14.911 -3.967 1.00 96.69 177 ALA A CA 1
ATOM 1420 C C . ALA A 1 177 ? -3.343 -14.533 -2.509 1.00 96.69 177 ALA A C 1
ATOM 1422 O O . ALA A 1 177 ? -4.166 -14.741 -1.617 1.00 96.69 177 ALA A O 1
ATOM 1423 N N . GLN A 1 178 ? -2.162 -13.962 -2.252 1.00 96.50 178 GLN A N 1
ATOM 1424 C CA . GLN A 1 178 ? -1.788 -13.471 -0.926 1.00 96.50 178 GLN A CA 1
ATOM 1425 C C . GLN A 1 178 ? -2.639 -12.268 -0.502 1.00 96.50 178 GLN A C 1
ATOM 1427 O O . GLN A 1 178 ? -3.087 -12.237 0.641 1.00 96.50 178 GLN A O 1
ATOM 1432 N N . VAL A 1 179 ? -2.893 -11.317 -1.405 1.00 96.50 179 VAL A N 1
ATOM 1433 C CA . VAL A 1 179 ? -3.776 -10.166 -1.165 1.00 96.50 179 VAL A CA 1
ATOM 1434 C C . VAL A 1 179 ? -5.181 -10.648 -0.823 1.00 96.50 179 VAL A C 1
ATOM 1436 O O . VAL A 1 179 ? -5.652 -10.354 0.269 1.00 96.50 179 VAL A O 1
ATOM 1439 N N . ALA A 1 180 ? -5.783 -11.503 -1.655 1.00 96.19 180 ALA A N 1
ATOM 1440 C CA . ALA A 1 180 ? -7.117 -12.053 -1.398 1.00 96.19 180 ALA A CA 1
ATOM 1441 C C . ALA A 1 180 ? -7.198 -12.801 -0.053 1.00 96.19 180 ALA A C 1
ATOM 1443 O O . ALA A 1 180 ? -8.185 -12.705 0.678 1.00 96.19 180 ALA A O 1
ATOM 1444 N N . LYS A 1 181 ? -6.135 -13.529 0.319 1.00 95.88 181 LYS A N 1
ATOM 1445 C CA . LYS A 1 181 ? -6.047 -14.186 1.629 1.00 95.88 181 LYS A CA 1
ATOM 1446 C C . LYS A 1 181 ? -6.001 -13.173 2.775 1.00 95.88 181 LYS A C 1
ATOM 1448 O O . LYS A 1 181 ? -6.683 -13.379 3.776 1.00 95.88 181 LYS A O 1
ATOM 1453 N N . MET A 1 182 ? -5.196 -12.117 2.661 1.00 94.25 182 MET A N 1
ATOM 1454 C CA . MET A 1 182 ? -5.099 -11.078 3.692 1.00 94.25 182 MET A CA 1
ATOM 1455 C C . MET A 1 182 ? -6.397 -10.275 3.807 1.00 94.25 182 MET A C 1
ATOM 1457 O O . MET A 1 182 ? -6.847 -10.030 4.920 1.00 94.25 182 MET A O 1
ATOM 1461 N N . GLU A 1 183 ? -7.040 -9.945 2.690 1.00 94.12 183 GLU A N 1
ATOM 1462 C CA . GLU A 1 183 ? -8.358 -9.301 2.660 1.00 94.12 183 GLU A CA 1
ATOM 1463 C C . GLU A 1 183 ? -9.418 -10.168 3.342 1.00 94.12 183 GLU A C 1
ATOM 1465 O O . GLU A 1 183 ? -10.149 -9.682 4.199 1.00 94.12 183 GLU A O 1
ATOM 1470 N N . SER A 1 184 ? -9.456 -11.474 3.055 1.00 91.06 184 SER A N 1
ATOM 1471 C CA . SER A 1 184 ? -10.357 -12.402 3.749 1.00 91.06 184 SER A CA 1
ATOM 1472 C C . SER A 1 184 ? -10.066 -12.473 5.253 1.00 91.06 184 SER A C 1
ATOM 1474 O O . SER A 1 184 ? -10.996 -12.495 6.056 1.00 91.06 184 SER A O 1
ATOM 1476 N N . GLN A 1 185 ? -8.793 -12.463 5.659 1.00 90.75 185 GLN A N 1
ATOM 1477 C CA . GLN A 1 185 ? -8.420 -12.423 7.075 1.00 90.75 185 GLN A CA 1
ATOM 1478 C C . GLN A 1 185 ? -8.840 -11.119 7.755 1.00 90.75 185 GLN A C 1
ATOM 1480 O O . GLN A 1 185 ? -9.304 -11.168 8.891 1.00 90.75 185 GLN A O 1
ATOM 1485 N N . LEU A 1 186 ? -8.693 -9.974 7.084 1.00 88.62 186 LEU A N 1
ATOM 1486 C CA . LEU A 1 186 ? -9.171 -8.686 7.584 1.00 88.62 186 LEU A CA 1
ATOM 1487 C C . LEU A 1 186 ? -10.690 -8.676 7.691 1.00 88.62 186 LEU A C 1
ATOM 1489 O O . LEU A 1 186 ? -11.209 -8.289 8.728 1.00 88.62 186 LEU A O 1
ATOM 1493 N N . ASN A 1 187 ? -11.398 -9.183 6.683 1.00 85.62 187 ASN A N 1
ATOM 1494 C CA . ASN A 1 187 ? -12.850 -9.269 6.727 1.00 85.62 187 ASN A CA 1
ATOM 1495 C C . ASN A 1 187 ? -13.321 -10.152 7.888 1.00 85.62 187 ASN A C 1
ATOM 1497 O O . ASN A 1 187 ? -14.188 -9.744 8.649 1.00 85.62 187 ASN A O 1
ATOM 1501 N N . ASN A 1 188 ? -12.703 -11.318 8.087 1.00 79.88 188 ASN A N 1
ATOM 1502 C CA . ASN A 1 188 ? -13.027 -12.195 9.213 1.00 79.88 188 ASN A CA 1
ATOM 1503 C C . ASN A 1 188 ? -12.701 -11.547 10.567 1.00 79.88 188 ASN A C 1
ATOM 1505 O O . ASN A 1 188 ? -13.444 -11.745 11.523 1.00 79.88 188 ASN A O 1
ATOM 1509 N N . LYS A 1 189 ? -11.612 -10.771 10.655 1.00 78.75 189 LYS A N 1
ATOM 1510 C CA . LYS A 1 189 ? -11.273 -9.999 11.858 1.00 78.75 189 LYS A CA 1
ATOM 1511 C C . LYS A 1 189 ? -12.293 -8.898 12.129 1.00 78.75 189 LYS A C 1
ATOM 1513 O O . LYS A 1 189 ? -12.778 -8.822 13.249 1.00 78.75 189 LYS A O 1
ATOM 1518 N N . ASN A 1 190 ? -12.673 -8.130 11.113 1.00 72.56 190 ASN A N 1
ATOM 1519 C CA . ASN A 1 190 ? -13.704 -7.101 11.227 1.00 72.56 190 ASN A CA 1
ATOM 1520 C C . ASN A 1 190 ? -15.046 -7.718 11.638 1.00 72.56 190 ASN A C 1
ATOM 1522 O O . ASN A 1 190 ? -15.681 -7.222 12.556 1.00 72.56 190 ASN A O 1
ATOM 1526 N N . HIS A 1 191 ? -15.431 -8.859 11.056 1.00 64.81 191 HIS A N 1
ATOM 1527 C CA . HIS A 1 191 ? -16.631 -9.586 11.479 1.00 64.81 191 HIS A CA 1
ATOM 1528 C C . HIS A 1 191 ? -16.508 -10.074 12.927 1.00 64.81 191 HIS A C 1
ATOM 1530 O O . HIS A 1 191 ? -17.474 -9.989 13.673 1.00 64.81 191 HIS A O 1
ATOM 1536 N N . SER A 1 192 ? -15.331 -10.546 13.361 1.00 59.28 192 SER A N 1
ATOM 1537 C CA . SER A 1 192 ? -15.104 -10.950 14.757 1.00 59.28 192 SER A CA 1
ATOM 1538 C C . SER A 1 192 ? -15.108 -9.775 15.741 1.00 59.28 192 SER A C 1
ATOM 1540 O O . SER A 1 192 ? -15.522 -9.948 16.883 1.00 59.28 192 SER A O 1
ATOM 1542 N N . GLU A 1 193 ? -14.702 -8.586 15.293 1.00 57.66 193 GLU A N 1
ATOM 1543 C CA . GLU A 1 193 ? -14.800 -7.329 16.043 1.00 57.66 193 GLU A CA 1
ATOM 1544 C C . GLU A 1 193 ? -16.258 -6.826 16.085 1.00 57.66 193 GLU A C 1
ATOM 1546 O O . GLU A 1 193 ? -16.688 -6.246 17.077 1.00 57.66 193 GLU A O 1
ATOM 1551 N N . GLU A 1 194 ? -17.057 -7.164 15.068 1.00 57.69 194 GLU A N 1
ATOM 1552 C CA . GLU A 1 194 ? -18.501 -6.911 14.984 1.00 57.69 194 GLU A CA 1
ATOM 1553 C C . GLU A 1 194 ? -19.369 -7.979 15.695 1.00 57.69 194 GLU A C 1
ATOM 1555 O O . GLU A 1 194 ? -20.547 -7.745 15.949 1.00 57.69 194 GLU A O 1
ATOM 1560 N N . THR A 1 195 ? -18.819 -9.140 16.087 1.00 57.03 195 THR A N 1
ATOM 1561 C CA . THR A 1 195 ? -19.598 -10.251 16.696 1.00 57.03 195 THR A CA 1
ATOM 1562 C C . THR A 1 195 ? -19.982 -10.010 18.165 1.00 57.03 195 THR A C 1
ATOM 1564 O O . THR A 1 195 ? -20.783 -10.755 18.720 1.00 57.03 195 THR A O 1
ATOM 1567 N N . LEU A 1 196 ? -19.446 -8.980 18.826 1.00 61.97 196 LEU A N 1
ATOM 1568 C CA . LEU A 1 196 ? -19.925 -8.553 20.146 1.00 61.97 196 LEU A CA 1
ATOM 1569 C C . LEU A 1 196 ? -20.606 -7.193 20.023 1.00 61.97 196 LEU A C 1
ATOM 1571 O O . LEU A 1 196 ? -20.066 -6.162 20.428 1.00 61.97 196 LEU A O 1
ATOM 1575 N N . SER A 1 197 ? -21.814 -7.194 19.457 1.00 70.94 197 SER A N 1
ATOM 1576 C CA . SER A 1 197 ? -22.628 -5.986 19.396 1.00 70.94 197 SER A CA 1
ATOM 1577 C C . SER A 1 197 ? -23.005 -5.537 20.817 1.00 70.94 197 SER A C 1
ATOM 1579 O O . SER A 1 197 ? -23.293 -6.371 21.684 1.00 70.94 197 SER A O 1
ATOM 1581 N N . PRO A 1 198 ? -23.100 -4.222 21.089 1.00 79.12 198 PRO A N 1
ATOM 1582 C CA . PRO A 1 198 ? -23.661 -3.706 22.341 1.00 79.12 198 PRO A CA 1
ATOM 1583 C C . PRO A 1 198 ? -25.052 -4.276 22.673 1.00 79.12 198 PRO A C 1
ATOM 1585 O O . PRO A 1 198 ? -25.453 -4.303 23.839 1.00 79.12 198 PRO A O 1
ATOM 1588 N N . ILE A 1 199 ? -25.789 -4.728 21.651 1.00 82.31 199 ILE A N 1
ATOM 1589 C CA . ILE A 1 199 ? -27.090 -5.390 21.785 1.00 82.31 199 ILE A CA 1
ATOM 1590 C C . ILE A 1 199 ? -26.932 -6.774 22.426 1.00 82.31 199 ILE A C 1
ATOM 1592 O O . ILE A 1 199 ? -27.661 -7.079 23.369 1.00 82.31 199 ILE A O 1
ATOM 1596 N N . ASP A 1 200 ? -25.948 -7.566 21.998 1.00 83.75 200 ASP A N 1
ATOM 1597 C CA . ASP A 1 200 ? -25.677 -8.897 22.557 1.00 83.75 200 ASP A CA 1
ATOM 1598 C C . ASP A 1 200 ? -25.221 -8.794 24.013 1.00 83.75 200 ASP A C 1
ATOM 1600 O O . ASP A 1 200 ? -25.665 -9.550 24.877 1.00 83.75 200 ASP A O 1
ATOM 1604 N N . PHE A 1 201 ? -24.401 -7.784 24.320 1.00 87.00 201 PHE A N 1
ATOM 1605 C CA . PHE A 1 201 ? -23.973 -7.512 25.691 1.00 87.00 201 PHE A CA 1
ATOM 1606 C C . PHE A 1 201 ? -25.160 -7.147 26.595 1.00 87.00 201 PHE A C 1
ATOM 1608 O O . PHE A 1 201 ? -25.255 -7.620 27.727 1.00 87.00 201 PHE A O 1
ATOM 1615 N N . ARG A 1 202 ? -26.104 -6.339 26.093 1.00 89.50 202 ARG A N 1
ATOM 1616 C CA . ARG A 1 202 ? -27.351 -6.033 26.811 1.00 89.50 202 ARG A CA 1
ATOM 1617 C C . ARG A 1 202 ? -28.226 -7.264 27.001 1.00 89.50 202 ARG A C 1
ATOM 1619 O O . ARG A 1 202 ? -28.742 -7.442 28.100 1.00 89.50 202 ARG A O 1
ATOM 1626 N N . GLN A 1 203 ? -28.375 -8.100 25.979 1.00 92.69 203 GLN A N 1
ATOM 1627 C CA . GLN A 1 203 ? -29.151 -9.334 26.079 1.00 92.69 203 GLN A CA 1
ATOM 1628 C C . GLN A 1 203 ? -28.573 -10.257 27.160 1.00 92.69 203 GLN A C 1
ATOM 1630 O O . GLN A 1 203 ? -29.304 -10.721 28.032 1.00 92.69 203 GLN A O 1
ATOM 1635 N N . LEU A 1 204 ? -27.250 -10.430 27.176 1.00 92.94 204 LEU A N 1
ATOM 1636 C CA . LEU A 1 204 ? -26.564 -11.263 28.161 1.00 92.94 204 LEU A CA 1
ATOM 1637 C C . LEU A 1 204 ? -26.688 -10.704 29.589 1.00 92.94 204 LEU A C 1
ATOM 1639 O O . LEU A 1 204 ? -26.841 -11.469 30.541 1.00 92.94 204 LEU A O 1
ATOM 1643 N N . MET A 1 205 ? -26.687 -9.375 29.754 1.00 95.25 205 MET A N 1
ATOM 1644 C CA . MET A 1 205 ? -26.978 -8.745 31.048 1.00 95.25 205 MET A CA 1
ATOM 1645 C C . MET A 1 205 ? -28.417 -9.003 31.511 1.00 95.25 205 MET A C 1
ATOM 1647 O O . MET A 1 205 ? -28.612 -9.354 32.673 1.00 95.25 205 MET A O 1
ATOM 1651 N N . ILE A 1 206 ? -29.407 -8.872 30.620 1.00 95.25 206 ILE A N 1
ATOM 1652 C CA . ILE A 1 206 ? -30.823 -9.127 30.938 1.00 95.25 206 ILE A CA 1
ATOM 1653 C C . ILE A 1 206 ? -31.023 -10.587 31.360 1.00 95.25 206 ILE A C 1
ATOM 1655 O O . ILE A 1 206 ? -31.693 -10.864 32.355 1.00 95.25 206 ILE A O 1
ATOM 1659 N N . GLU A 1 207 ? -30.422 -11.527 30.630 1.00 96.31 207 GLU A N 1
ATOM 1660 C CA . GLU A 1 207 ? -30.503 -12.953 30.951 1.00 96.31 207 GLU A CA 1
ATOM 1661 C C . GLU A 1 207 ? -29.848 -13.268 32.296 1.00 96.31 207 GLU A C 1
ATOM 1663 O O . GLU A 1 207 ? -30.441 -13.961 33.123 1.00 96.31 207 GLU A O 1
ATOM 1668 N N . ASN A 1 208 ? -28.665 -12.713 32.565 1.00 96.38 208 ASN A N 1
ATOM 1669 C CA . ASN A 1 208 ? -27.981 -12.903 33.843 1.00 96.38 208 ASN A CA 1
ATOM 1670 C C . ASN A 1 208 ? -28.797 -12.340 35.018 1.00 96.38 208 ASN A C 1
ATOM 1672 O O . ASN A 1 208 ? -28.957 -13.006 36.045 1.00 96.38 208 ASN A O 1
ATOM 1676 N N . GLU A 1 209 ? -29.376 -11.150 34.856 1.00 97.31 209 GLU A N 1
ATOM 1677 C CA . GLU A 1 209 ? -30.247 -10.561 35.869 1.00 97.31 209 GLU A CA 1
ATOM 1678 C C . GLU A 1 209 ? -31.493 -11.432 36.109 1.00 97.31 209 GLU A C 1
ATOM 1680 O O . GLU A 1 209 ? -31.831 -11.730 37.257 1.00 97.31 209 GLU A O 1
ATOM 1685 N N . SER A 1 210 ? -32.125 -11.932 35.043 1.00 96.88 210 SER A N 1
ATOM 1686 C CA . SER A 1 210 ? -33.268 -12.849 35.130 1.00 96.88 210 SER A CA 1
ATOM 1687 C C . SER A 1 210 ? -32.921 -14.165 35.843 1.00 96.88 210 SER A C 1
ATOM 1689 O O . SER A 1 210 ? -33.670 -14.631 36.714 1.00 96.88 210 SER A O 1
ATOM 1691 N N . PHE A 1 211 ? -31.759 -14.755 35.539 1.00 97.69 211 PHE A N 1
ATOM 1692 C CA . PHE A 1 211 ? -31.281 -15.958 36.219 1.00 97.69 211 PHE A CA 1
ATOM 1693 C C . PHE A 1 211 ? -30.970 -15.695 37.689 1.00 97.69 211 PHE A C 1
ATOM 1695 O O . PHE A 1 211 ? -31.376 -16.487 38.539 1.00 97.69 211 PHE A O 1
ATOM 1702 N N . SER A 1 212 ? -30.333 -14.570 38.009 1.00 97.44 212 SER A N 1
ATOM 1703 C CA . SER A 1 212 ? -30.041 -14.177 39.391 1.00 97.44 212 SER A CA 1
ATOM 1704 C C . SER A 1 212 ? -31.323 -14.014 40.212 1.00 97.44 212 SER A C 1
ATOM 1706 O O . SER A 1 212 ? -31.441 -14.587 41.295 1.00 97.44 212 SER A O 1
ATOM 1708 N N . GLN A 1 213 ? -32.341 -13.343 39.662 1.00 97.19 213 GLN A N 1
ATOM 1709 C CA . GLN A 1 213 ? -33.651 -13.214 40.311 1.00 97.19 213 GLN A CA 1
ATOM 1710 C C . GLN A 1 213 ? -34.326 -14.577 40.531 1.00 97.19 213 GLN A C 1
ATOM 1712 O O . GLN A 1 213 ? -34.909 -14.833 41.590 1.00 97.19 213 GLN A O 1
ATOM 1717 N N . THR A 1 214 ? -34.225 -15.477 39.550 1.00 97.69 214 THR A N 1
ATOM 1718 C CA . THR A 1 214 ? -34.774 -16.836 39.648 1.00 97.69 214 THR A CA 1
ATOM 1719 C C . THR A 1 214 ? -34.065 -17.649 40.733 1.00 97.69 214 THR A C 1
ATOM 1721 O O . THR A 1 214 ? -34.724 -18.327 41.526 1.00 97.69 214 THR A O 1
ATOM 1724 N N . ILE A 1 215 ? -32.735 -17.556 40.811 1.00 97.38 215 ILE A N 1
ATOM 1725 C CA . ILE A 1 215 ? -31.922 -18.203 41.848 1.00 97.38 215 ILE A CA 1
ATOM 1726 C C . ILE A 1 215 ? -32.322 -17.686 43.233 1.00 97.38 215 ILE A C 1
ATOM 1728 O O . ILE A 1 215 ? -32.578 -18.487 44.133 1.00 97.38 215 ILE A O 1
ATOM 1732 N N . ASP A 1 216 ? -32.466 -16.373 43.402 1.00 97.56 216 ASP A N 1
ATOM 1733 C CA . ASP A 1 216 ? -32.867 -15.773 44.676 1.00 97.56 216 ASP A CA 1
ATOM 1734 C C . ASP A 1 216 ? -34.269 -16.201 45.119 1.00 97.56 216 ASP A C 1
ATOM 1736 O O . ASP A 1 216 ? -34.496 -16.478 46.303 1.00 97.56 216 ASP A O 1
ATOM 1740 N N . ALA A 1 217 ? -35.219 -16.301 44.186 1.00 97.06 217 ALA A N 1
ATOM 1741 C CA . ALA A 1 217 ? -36.557 -16.806 44.478 1.00 97.06 217 ALA A CA 1
ATOM 1742 C C . ALA A 1 217 ? -36.511 -18.266 44.960 1.00 97.06 217 ALA A C 1
ATOM 1744 O O . ALA A 1 217 ? -37.080 -18.596 46.005 1.00 97.06 217 ALA A O 1
ATOM 1745 N N . LYS A 1 218 ? -35.767 -19.128 44.255 1.00 97.25 218 LYS A N 1
ATOM 1746 C CA . LYS A 1 218 ? -35.591 -20.537 44.640 1.00 97.25 218 LYS A CA 1
ATOM 1747 C C . LYS A 1 218 ? -34.871 -20.684 45.978 1.00 97.25 218 LYS A C 1
ATOM 1749 O O . LYS A 1 218 ? -35.279 -21.515 46.788 1.00 97.25 218 LYS A O 1
ATOM 1754 N N . ASN A 1 219 ? -33.873 -19.850 46.258 1.00 97.31 219 ASN A N 1
ATOM 1755 C CA . ASN A 1 219 ? -33.177 -19.833 47.544 1.00 97.31 219 ASN A CA 1
ATOM 1756 C C . ASN A 1 219 ? -34.109 -19.438 48.696 1.00 97.31 219 ASN A C 1
ATOM 1758 O O . ASN A 1 219 ? -34.077 -20.072 49.752 1.00 97.31 219 ASN A O 1
ATOM 1762 N N . LYS A 1 220 ? -34.984 -18.443 48.499 1.00 97.12 220 LYS A N 1
ATOM 1763 C CA . LYS A 1 220 ? -35.996 -18.060 49.499 1.00 97.12 220 LYS A CA 1
ATOM 1764 C C . LYS A 1 220 ? -36.970 -19.199 49.783 1.00 97.12 220 LYS A C 1
ATOM 1766 O O . LYS A 1 220 ? -37.273 -19.462 50.946 1.00 97.12 220 LYS A O 1
ATOM 1771 N N . ASP A 1 221 ? -37.446 -19.889 48.751 1.00 96.81 221 ASP A N 1
ATOM 1772 C CA . ASP A 1 221 ? -38.352 -21.027 48.928 1.00 96.81 221 ASP A CA 1
ATOM 1773 C C . ASP A 1 221 ? -37.660 -22.214 49.608 1.00 96.81 221 ASP A C 1
ATOM 1775 O O . ASP A 1 221 ? -38.219 -22.807 50.534 1.00 96.81 221 ASP A O 1
ATOM 1779 N N . LEU A 1 222 ? -36.407 -22.497 49.245 1.00 97.19 222 LEU A N 1
ATOM 1780 C CA . LEU A 1 222 ? -35.589 -23.505 49.914 1.00 97.19 222 LEU A CA 1
ATOM 1781 C C . LEU A 1 222 ? -35.381 -23.171 51.397 1.00 97.19 222 LEU A C 1
ATOM 1783 O O . LEU A 1 222 ? -35.481 -24.055 52.249 1.00 97.19 222 LEU A O 1
ATOM 1787 N N . LEU A 1 223 ? -35.165 -21.895 51.731 1.00 97.12 223 LEU A N 1
ATOM 1788 C CA . LEU A 1 223 ? -35.040 -21.442 53.115 1.00 97.12 223 LEU A CA 1
ATOM 1789 C C . LEU A 1 223 ? -36.336 -21.672 53.910 1.00 97.12 223 LEU A C 1
ATOM 1791 O O . LEU A 1 223 ? -36.282 -22.165 55.037 1.00 97.12 223 LEU A O 1
ATOM 1795 N N . LYS A 1 224 ? -37.506 -21.376 53.321 1.00 96.75 224 LYS A N 1
ATOM 1796 C CA . LYS A 1 224 ? -38.816 -21.627 53.955 1.00 96.75 224 LYS A CA 1
ATOM 1797 C C . LYS A 1 224 ? -39.017 -23.110 54.251 1.00 96.75 224 LYS A C 1
ATOM 1799 O O . LYS A 1 224 ? -39.419 -23.462 55.360 1.00 96.75 224 LYS A O 1
ATOM 1804 N N . ILE A 1 225 ? -38.714 -23.974 53.279 1.00 96.38 225 ILE A N 1
ATOM 1805 C CA . ILE A 1 225 ? -38.820 -25.427 53.449 1.00 96.38 225 ILE A CA 1
ATOM 1806 C C . ILE A 1 225 ? -37.855 -25.890 54.538 1.00 96.38 225 ILE A C 1
ATOM 1808 O O . ILE A 1 225 ? -38.272 -26.607 55.441 1.00 96.38 225 ILE A O 1
ATOM 1812 N N . LYS A 1 226 ? -36.602 -25.421 54.528 1.00 97.19 226 LYS A N 1
ATOM 1813 C CA . LYS A 1 226 ? -35.606 -25.769 55.550 1.00 97.19 226 LYS A CA 1
ATOM 1814 C C . LYS A 1 226 ? -36.085 -25.410 56.958 1.00 97.19 226 LYS A C 1
ATOM 1816 O O . LYS A 1 226 ? -36.039 -26.258 57.843 1.00 97.19 226 LYS A O 1
ATOM 1821 N N . VAL A 1 227 ? -36.613 -24.199 57.155 1.00 96.88 227 VAL A N 1
ATOM 1822 C CA . VAL A 1 227 ? -37.185 -23.770 58.444 1.00 96.88 227 VAL A CA 1
ATOM 1823 C C . VAL A 1 227 ? -38.384 -24.636 58.841 1.00 96.88 227 VAL A C 1
ATOM 1825 O O . VAL A 1 227 ? -38.491 -25.026 60.003 1.00 96.88 227 VAL A O 1
ATOM 1828 N N . SER A 1 228 ? -39.276 -24.960 57.900 1.00 96.06 228 SER A N 1
ATOM 1829 C CA . SER A 1 228 ? -40.428 -25.836 58.152 1.00 96.06 228 SER A CA 1
ATOM 1830 C C . SER A 1 228 ? -39.994 -27.241 58.581 1.00 96.06 228 SER A C 1
ATOM 1832 O O . SER A 1 228 ? -40.456 -27.747 59.603 1.00 96.06 228 SER A O 1
ATOM 1834 N N . THR A 1 229 ? -39.036 -27.839 57.869 1.00 96.31 229 THR A N 1
ATOM 1835 C CA . THR A 1 229 ? -38.473 -29.154 58.192 1.00 96.31 229 THR A CA 1
ATOM 1836 C C . THR A 1 229 ? -37.779 -29.150 59.551 1.00 96.31 229 THR A C 1
ATOM 1838 O O . THR A 1 229 ? -37.983 -30.075 60.332 1.00 96.31 229 THR A O 1
ATOM 1841 N N . THR A 1 230 ? -37.017 -28.102 59.890 1.00 96.50 230 THR A N 1
ATOM 1842 C CA . THR A 1 230 ? -36.414 -27.963 61.227 1.00 96.50 230 THR A CA 1
ATOM 1843 C C . THR A 1 230 ? -37.483 -27.896 62.318 1.00 96.50 230 THR A C 1
ATOM 1845 O O . THR A 1 230 ? -37.377 -28.615 63.309 1.00 96.50 230 THR A O 1
ATOM 1848 N N . LYS A 1 231 ?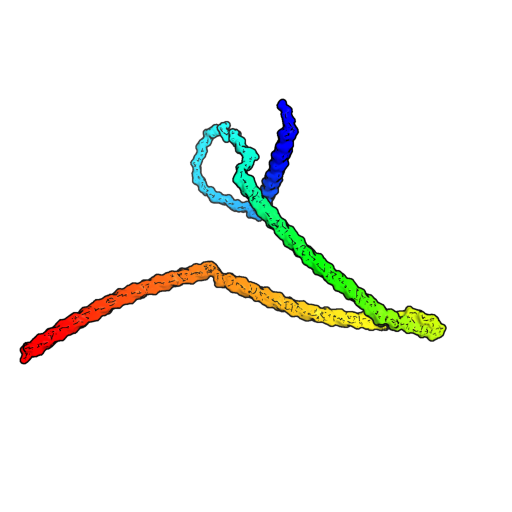 -38.550 -27.106 62.128 1.00 96.12 231 LYS A N 1
ATOM 1849 C CA . LYS A 1 231 ? -39.682 -27.052 63.073 1.00 96.12 231 LYS A CA 1
ATOM 1850 C C . LYS A 1 231 ? -40.374 -28.408 63.214 1.00 96.12 231 LYS A C 1
ATOM 1852 O O . LYS A 1 231 ? -40.688 -28.817 64.326 1.00 96.12 231 LYS A O 1
ATOM 1857 N N . MET A 1 232 ? -40.594 -29.116 62.107 1.00 95.50 232 MET A N 1
ATOM 1858 C CA . MET A 1 232 ? -41.189 -30.452 62.122 1.00 95.50 232 MET A CA 1
ATOM 1859 C C . MET A 1 232 ? -40.297 -31.465 62.850 1.00 95.50 232 MET A C 1
ATOM 1861 O O . MET A 1 232 ? -40.801 -32.256 63.642 1.00 95.50 232 MET A O 1
ATOM 1865 N N . GLY A 1 233 ? -38.977 -31.400 62.652 1.00 96.56 233 GLY A N 1
ATOM 1866 C CA . GLY A 1 233 ? -38.004 -32.209 63.388 1.00 96.56 233 GLY A CA 1
ATOM 1867 C C . GLY A 1 233 ? -38.007 -31.928 64.894 1.00 96.56 233 GLY A C 1
ATOM 1868 O O . GLY A 1 233 ? -37.973 -32.870 65.687 1.00 96.56 233 GLY A O 1
ATOM 1869 N N . GLN A 1 234 ? -38.125 -30.656 65.293 1.00 94.94 234 GLN A N 1
ATOM 1870 C CA . GLN A 1 234 ? -38.282 -30.266 66.697 1.00 94.94 234 GLN A CA 1
ATOM 1871 C C . GLN A 1 234 ? -39.563 -30.878 67.287 1.00 94.94 234 GLN A C 1
ATOM 1873 O O . GLN A 1 234 ? -39.488 -31.613 68.264 1.00 94.94 234 GLN A O 1
ATOM 1878 N N . MET A 1 235 ? -40.713 -30.698 66.622 1.00 96.00 235 MET A N 1
ATOM 1879 C CA . MET A 1 235 ? -41.992 -31.269 67.069 1.00 96.00 235 MET A CA 1
ATOM 1880 C C . MET A 1 235 ? -41.953 -32.798 67.200 1.00 96.00 235 MET A C 1
ATOM 1882 O O . MET A 1 235 ? -42.516 -33.349 68.144 1.00 96.00 235 MET A O 1
ATOM 1886 N N . LEU A 1 236 ? -41.300 -33.500 66.268 1.00 95.12 236 LEU A N 1
ATOM 1887 C CA . LEU A 1 236 ? -41.123 -34.954 66.349 1.00 95.12 236 LEU A CA 1
ATOM 1888 C C . LEU A 1 236 ? -40.239 -35.359 67.533 1.00 95.12 236 LEU A C 1
ATOM 1890 O O . LEU A 1 236 ? -40.527 -36.356 68.193 1.00 95.12 236 LEU A O 1
ATOM 1894 N N . THR A 1 237 ? -39.189 -34.587 67.815 1.00 95.44 237 THR A N 1
ATOM 1895 C CA . THR A 1 237 ? -38.306 -34.813 68.968 1.00 95.44 237 THR A CA 1
ATOM 1896 C C . THR A 1 237 ? -39.066 -34.618 70.277 1.00 95.44 237 THR A C 1
ATOM 1898 O O . THR A 1 237 ? -39.019 -35.497 71.136 1.00 95.44 237 THR A O 1
ATOM 1901 N N . ASP A 1 238 ? -39.843 -33.539 70.387 1.00 95.06 238 ASP A N 1
ATOM 1902 C CA . ASP A 1 238 ? -40.671 -33.244 71.559 1.00 95.06 238 ASP A CA 1
ATOM 1903 C C . ASP A 1 238 ? -41.720 -34.348 71.785 1.00 95.06 238 ASP A C 1
ATOM 1905 O O . ASP A 1 238 ? -41.887 -34.855 72.894 1.00 95.06 238 ASP A O 1
ATOM 1909 N N . LYS A 1 239 ? -42.398 -34.796 70.715 1.00 95.00 239 LYS A N 1
ATOM 1910 C CA . LYS A 1 239 ? -43.358 -35.912 70.781 1.00 95.00 239 LYS A CA 1
ATOM 1911 C C . LYS A 1 239 ? -42.693 -37.227 71.175 1.00 95.00 239 LYS A C 1
ATOM 1913 O O . LYS A 1 239 ? -43.273 -37.978 71.955 1.00 95.00 239 LYS A O 1
ATOM 1918 N N . ARG A 1 240 ? -41.490 -37.511 70.669 1.00 95.06 240 ARG A N 1
ATOM 1919 C CA . ARG A 1 240 ? -40.718 -38.696 71.061 1.00 95.06 240 ARG A CA 1
ATOM 1920 C C . ARG A 1 240 ? -40.354 -38.650 72.544 1.00 95.06 240 ARG A C 1
ATOM 1922 O O . ARG A 1 240 ? -40.533 -39.658 73.215 1.00 95.06 240 ARG A O 1
ATOM 1929 N N . GLN A 1 241 ? -39.880 -37.513 73.054 1.00 94.06 241 GLN A N 1
ATOM 1930 C CA . GLN A 1 241 ? -39.563 -37.347 74.479 1.00 94.06 241 GLN A CA 1
ATOM 1931 C C . GLN A 1 241 ? -40.801 -37.539 75.360 1.00 94.06 241 GLN A C 1
ATOM 1933 O O . GLN A 1 241 ? -40.728 -38.257 76.353 1.00 94.06 241 GLN A O 1
ATOM 1938 N N . LEU A 1 242 ? -41.948 -36.978 74.961 1.00 93.94 242 LEU A N 1
ATOM 1939 C CA . LEU A 1 242 ? -43.215 -37.171 75.670 1.00 93.94 242 LEU A CA 1
ATOM 1940 C C . LEU A 1 242 ? -43.630 -38.650 75.717 1.00 93.94 242 LEU A C 1
ATOM 1942 O O . LEU A 1 242 ? -44.022 -39.143 76.768 1.00 93.94 242 LEU A O 1
ATOM 1946 N N . LEU A 1 243 ? -43.536 -39.363 74.589 1.00 92.38 243 LEU A N 1
ATOM 1947 C CA . LEU A 1 243 ? -43.867 -40.790 74.528 1.00 92.38 243 LEU A CA 1
ATOM 1948 C C . LEU A 1 243 ? -42.925 -41.645 75.379 1.00 92.38 243 LEU A C 1
ATOM 1950 O O . LEU A 1 243 ? -43.397 -42.556 76.048 1.00 92.38 243 LEU A O 1
ATOM 1954 N N . VAL A 1 244 ? -41.621 -41.346 75.375 1.00 92.75 244 VAL A N 1
ATOM 1955 C CA . VAL A 1 244 ? -40.649 -42.024 76.247 1.00 92.75 244 VAL A CA 1
ATOM 1956 C C . VAL A 1 244 ? -41.002 -41.791 77.715 1.00 92.75 244 VAL A C 1
ATOM 1958 O O . VAL A 1 244 ? -41.101 -42.758 78.458 1.00 92.75 244 VAL A O 1
ATOM 1961 N N . GLY A 1 245 ? -41.304 -40.549 78.109 1.00 90.88 245 GLY A N 1
ATOM 1962 C CA . GLY A 1 245 ? -41.718 -40.239 79.480 1.00 90.88 245 GLY A CA 1
ATOM 1963 C C . GLY A 1 245 ? -42.982 -40.990 79.916 1.00 90.88 245 GLY A C 1
ATOM 1964 O O . GLY A 1 245 ? -43.000 -41.583 80.990 1.00 90.88 245 GLY A O 1
ATOM 1965 N N . LEU A 1 246 ? -44.012 -41.039 79.063 1.00 90.06 246 LEU A N 1
ATOM 1966 C CA . LEU A 1 246 ? -45.234 -41.810 79.336 1.00 90.06 246 LEU A CA 1
ATOM 1967 C C . LEU A 1 246 ? -44.976 -43.321 79.406 1.00 90.06 246 LEU A C 1
ATOM 1969 O O . LEU A 1 246 ? -45.645 -44.032 80.153 1.00 90.06 246 LEU A O 1
ATOM 1973 N N . GLN A 1 247 ? -44.030 -43.831 78.617 1.00 88.44 247 GLN A N 1
ATOM 1974 C CA . GLN A 1 247 ? -43.665 -45.242 78.642 1.00 88.44 247 GLN A CA 1
ATOM 1975 C C . GLN A 1 247 ? -42.884 -45.603 79.909 1.00 88.44 247 GLN A C 1
ATOM 1977 O O . GLN A 1 247 ? -43.170 -46.640 80.503 1.00 88.44 247 GLN A O 1
ATOM 1982 N N . ASP A 1 248 ? -41.969 -44.743 80.354 1.00 86.88 248 ASP A N 1
ATOM 1983 C CA . ASP A 1 248 ? -41.251 -44.909 81.620 1.00 86.88 248 ASP A CA 1
ATOM 1984 C C . ASP A 1 248 ? -42.225 -44.875 82.811 1.00 86.88 248 ASP A C 1
ATOM 1986 O O . ASP A 1 248 ? -42.157 -45.729 83.698 1.00 86.88 248 ASP A O 1
ATOM 1990 N N . GLU A 1 249 ? -43.201 -43.961 82.794 1.00 83.81 249 GLU A N 1
ATOM 1991 C CA . GLU A 1 249 ? -44.269 -43.893 83.798 1.00 83.81 249 GLU A CA 1
ATOM 1992 C C . GLU A 1 249 ? -45.134 -45.168 83.791 1.00 83.81 249 GLU A C 1
ATOM 1994 O O . GLU A 1 249 ? -45.356 -45.775 84.840 1.00 83.81 249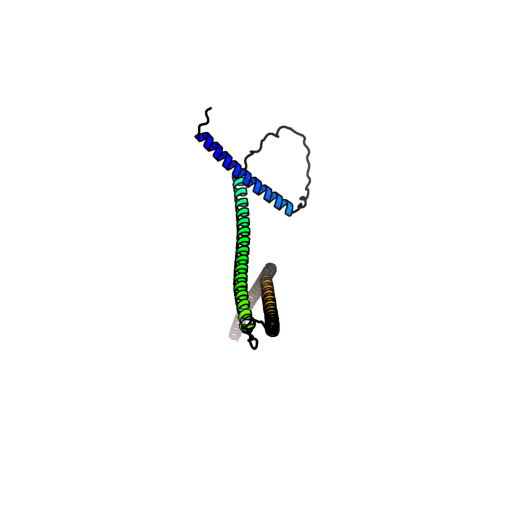 GLU A O 1
ATOM 1999 N N . ALA A 1 250 ? -45.543 -45.650 82.613 1.00 79.31 250 ALA A N 1
ATOM 2000 C CA . ALA A 1 250 ? -46.310 -46.889 82.469 1.00 79.31 250 ALA A CA 1
ATOM 2001 C C . ALA A 1 250 ? -45.533 -48.147 82.901 1.00 79.31 250 ALA A C 1
ATOM 2003 O O . ALA A 1 250 ? -46.148 -49.115 83.351 1.00 79.31 250 ALA A O 1
ATOM 2004 N N . VAL A 1 251 ? -44.204 -48.155 82.757 1.00 81.81 251 VAL A N 1
ATOM 2005 C CA . VAL A 1 251 ? -43.331 -49.223 83.270 1.00 81.81 251 VAL A CA 1
ATOM 2006 C C . VAL A 1 251 ? -43.209 -49.138 84.791 1.00 81.81 251 VAL A C 1
ATOM 2008 O O . VAL A 1 251 ? -43.242 -50.175 85.439 1.00 81.81 251 VAL A O 1
ATOM 2011 N N . SER A 1 252 ? -43.134 -47.937 85.372 1.00 77.44 252 SER A N 1
ATOM 2012 C CA . SER A 1 252 ? -43.058 -47.755 86.831 1.00 77.44 252 SER A CA 1
ATOM 2013 C C . SER A 1 252 ? -44.335 -48.147 87.591 1.00 77.44 252 SER A C 1
ATOM 2015 O O . SER A 1 252 ? -44.278 -48.423 88.786 1.00 77.44 252 SER A O 1
ATOM 2017 N N . LEU A 1 253 ? -45.482 -48.165 86.902 1.00 74.12 253 LEU A N 1
ATOM 2018 C CA . LEU A 1 253 ? -46.798 -48.505 87.458 1.00 74.12 253 LEU A CA 1
ATOM 2019 C C . LEU A 1 253 ? -47.159 -50.001 87.338 1.00 74.12 253 LEU A C 1
ATOM 2021 O O . LEU A 1 253 ? -48.257 -50.388 87.746 1.00 74.12 253 LEU A O 1
ATOM 2025 N N . ARG A 1 254 ? -46.280 -50.832 86.764 1.00 53.50 254 ARG A N 1
ATOM 2026 C CA . ARG A 1 254 ? -46.407 -52.300 86.705 1.00 53.50 254 ARG A CA 1
ATOM 2027 C C . ARG A 1 254 ? -45.526 -52.970 87.748 1.00 53.50 254 ARG A C 1
ATOM 2029 O O . ARG A 1 254 ? -45.968 -54.029 88.244 1.00 53.50 254 ARG A O 1
#

Foldseek 3Di:
DDQDPVNVVVVVVVVVVVVVLVVLVVVLVVVVVVVDVVVPDDDDDDDDDDDDDDDDDPPPPPPPPPPDDDPVVSVVSVVVSVVVVVVVVVVVVVV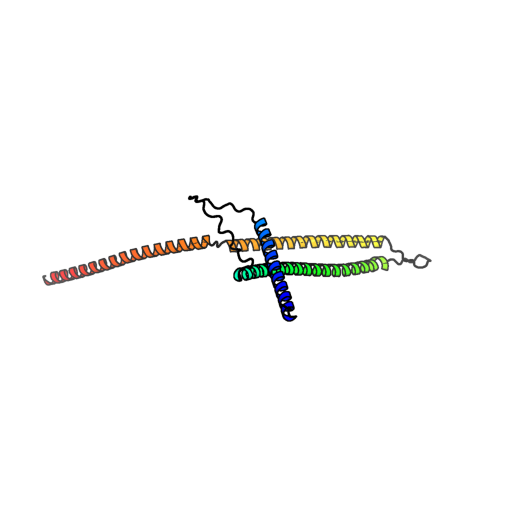VVVVVVVVVVVVVVVVVVVVVVVVVVVCCCVQFQVVQFDPDPPDDTDRGGDVVSVVVVVVVVVVVVVVVVVVVVVVVVVVVVVVVVVVVVVVVVVVVVVVDDPVVVVVVVVVVVVVVVVVVVVVVVVVVVVVVVVVVVVVVVVVVVVVVVVVVVVVVVD